Protein AF-A0A951Z0V9-F1 (afdb_monomer)

pLDDT: mean 72.93, std 21.61, range [25.11, 98.19]

Nearest PDB structures (foldseek):
  5x7v-assembly1_A  TM=2.603E-01  e=1.440E+00  Plasmodium falciparum
  5x7v-assembly2_D  TM=2.268E-01  e=2.899E+00  Plasmodium falciparum
  2z2r-assembly1_B  TM=2.137E-01  e=3.912E+00  Saccharomyces cerevisiae
  5g2e-assembly1_I  TM=1.911E-01  e=4.323E+00  Saccharomyces cerevisiae
  2z2r-assembly1_A  TM=1.845E-01  e=5.022E+00  Saccharomyces cerevisiae

Mean predicted aligned error: 16.23 Å

Foldseek 3Di:
DDDPPPPDPDDPPQFLQNVLVVLVVCLVVDDVVVSVVVLVVSLVVLVVVPPDPDPSSVNSPCSSVDPPDDPVRVVVVVVVVVVVVVVVCVVDPDLVSLADLDADPVRLVQLLVLLCPDPDPLSLLLSLLLLLCLLQLDDLVFLLVWDWDADPVRWIKIKTQQPPVPPLFFLDRIWMKTLRQPDPVSVVSNVVNSVVQNVCSVVVNNVVSQVVSQVSQVVSQCVVCVPRSHGHGSNSSSSNNLVLCLVAAALLFSRRSNRGLASPDDDGDHDDDDDDDDHNSMGIDPVSSVSSCVSVVVPDDDDDPPPVVVVVVVVVVPPDPDDD

Radius of gyration: 25.72 Å; Cα contacts (8 Å, |Δi|>4): 350; chains: 1; bounding box: 85×56×60 Å

Structure (mmCIF, N/CA/C/O backbone):
data_AF-A0A951Z0V9-F1
#
_entry.id   AF-A0A951Z0V9-F1
#
loop_
_atom_site.group_PDB
_atom_site.id
_atom_site.type_symbol
_atom_site.label_atom_id
_atom_site.label_alt_id
_atom_site.label_comp_id
_atom_site.label_asym_id
_atom_site.label_entity_id
_atom_site.label_seq_id
_atom_site.pdbx_PDB_ins_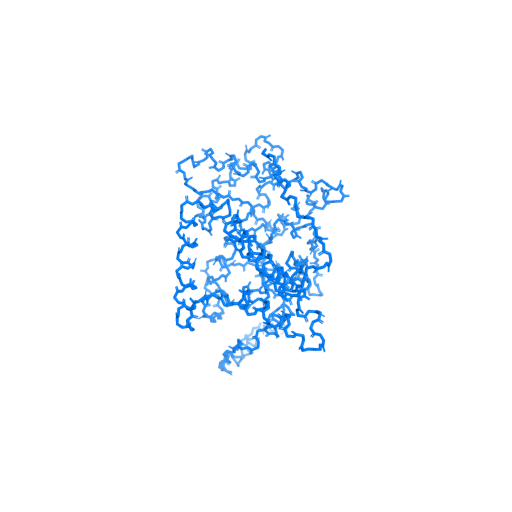code
_atom_site.Cartn_x
_atom_site.Cartn_y
_atom_site.Cartn_z
_atom_site.occupancy
_atom_site.B_iso_or_equiv
_atom_site.auth_seq_id
_atom_site.auth_comp_id
_atom_site.auth_asym_id
_atom_site.auth_atom_id
_atom_site.pdbx_PDB_model_num
ATOM 1 N N . MET A 1 1 ? 24.169 18.723 6.702 1.00 34.50 1 MET A N 1
ATOM 2 C CA . MET A 1 1 ? 25.278 18.118 5.932 1.00 34.50 1 MET A CA 1
ATOM 3 C C . MET A 1 1 ? 25.303 18.784 4.573 1.00 34.50 1 MET A C 1
ATOM 5 O O . MET A 1 1 ? 24.346 18.636 3.823 1.00 34.50 1 MET A O 1
ATOM 9 N N . ALA A 1 2 ? 26.320 19.613 4.349 1.00 28.50 2 ALA A N 1
ATOM 10 C CA . ALA A 1 2 ? 26.466 20.451 3.169 1.00 28.50 2 ALA A CA 1
ATOM 11 C C . ALA A 1 2 ? 26.564 19.601 1.893 1.00 28.50 2 ALA A C 1
ATOM 13 O O . ALA A 1 2 ? 27.219 18.559 1.888 1.00 28.50 2 ALA A O 1
ATOM 14 N N . LYS A 1 3 ? 25.886 20.040 0.827 1.00 31.47 3 LYS A N 1
ATOM 15 C CA . LYS A 1 3 ? 26.126 19.546 -0.528 1.00 31.47 3 LYS A CA 1
ATOM 16 C C . LYS A 1 3 ? 27.508 20.050 -0.927 1.00 31.47 3 LYS A C 1
ATOM 18 O O . LYS A 1 3 ? 27.674 21.248 -1.117 1.00 31.47 3 LYS A O 1
ATOM 23 N N . THR A 1 4 ? 28.490 19.162 -0.994 1.00 35.44 4 THR A N 1
ATOM 24 C CA . THR A 1 4 ? 29.760 19.483 -1.639 1.00 35.44 4 THR A CA 1
ATOM 25 C C . THR A 1 4 ? 29.459 19.644 -3.120 1.00 35.44 4 THR A C 1
ATOM 27 O O . THR A 1 4 ? 29.130 18.668 -3.797 1.00 35.44 4 THR A O 1
ATOM 30 N N . ASP A 1 5 ? 29.464 20.888 -3.580 1.00 37.44 5 ASP A N 1
ATOM 31 C CA . ASP A 1 5 ? 29.373 21.221 -4.990 1.00 37.44 5 ASP A CA 1
ATOM 32 C C . ASP A 1 5 ? 30.696 20.791 -5.627 1.00 37.44 5 ASP A C 1
ATOM 34 O O . ASP A 1 5 ? 31.745 21.401 -5.419 1.00 37.44 5 ASP A O 1
ATOM 38 N N . VAL A 1 6 ? 30.684 19.630 -6.279 1.00 41.69 6 VAL A N 1
ATOM 39 C CA . VAL A 1 6 ? 31.850 19.124 -7.001 1.00 41.69 6 VAL A CA 1
ATOM 40 C C . VAL A 1 6 ? 31.844 19.878 -8.319 1.00 41.69 6 VAL A C 1
ATOM 42 O O . VAL A 1 6 ? 31.160 19.454 -9.246 1.00 41.69 6 VAL A O 1
ATOM 45 N N . GLY A 1 7 ? 32.510 21.035 -8.346 1.00 36.12 7 GLY A N 1
ATOM 46 C CA . GLY A 1 7 ? 32.598 21.951 -9.484 1.00 36.12 7 GLY A CA 1
ATOM 47 C C . GLY A 1 7 ? 33.048 21.257 -10.770 1.00 36.12 7 GLY A C 1
ATOM 48 O O . GLY A 1 7 ? 34.222 21.261 -11.123 1.00 36.12 7 GLY A O 1
ATOM 49 N N . LEU A 1 8 ? 32.095 20.642 -11.461 1.00 41.34 8 LEU A N 1
ATOM 50 C CA . LEU A 1 8 ? 32.233 20.071 -12.788 1.00 41.34 8 LEU A CA 1
ATOM 51 C C . LEU A 1 8 ? 31.786 21.155 -13.762 1.00 41.34 8 LEU A C 1
ATOM 53 O O . LEU A 1 8 ? 30.604 21.271 -14.085 1.00 41.34 8 LEU A O 1
ATOM 57 N N . THR A 1 9 ? 32.730 21.988 -14.191 1.00 39.56 9 THR A N 1
ATOM 58 C CA . THR A 1 9 ? 32.537 22.844 -15.359 1.00 39.56 9 THR A CA 1
ATOM 59 C C . THR A 1 9 ? 32.500 21.941 -16.591 1.00 39.56 9 THR A C 1
ATOM 61 O O . THR A 1 9 ? 33.491 21.316 -16.969 1.00 39.56 9 THR A O 1
ATOM 64 N N . TRP A 1 10 ? 31.311 21.800 -17.172 1.00 47.78 10 TRP A N 1
ATOM 65 C CA . TRP A 1 10 ? 31.087 21.020 -18.385 1.00 47.78 10 TRP A CA 1
ATOM 66 C C . TRP A 1 10 ? 31.518 21.851 -19.587 1.00 47.78 10 TRP A C 1
ATOM 68 O O . TRP A 1 10 ? 30.762 22.688 -20.070 1.00 47.78 10 TRP A O 1
ATOM 78 N N . ASP A 1 11 ? 32.749 21.641 -20.037 1.00 43.16 11 ASP A N 1
ATOM 79 C CA . ASP A 1 11 ? 33.224 22.212 -21.290 1.00 43.16 11 ASP A CA 1
ATOM 80 C C . ASP A 1 11 ? 32.805 21.296 -22.450 1.00 43.16 11 ASP A C 1
ATOM 82 O O . ASP A 1 11 ? 33.118 20.100 -22.458 1.00 43.16 11 ASP A O 1
ATOM 86 N N . ALA A 1 12 ? 32.080 21.848 -23.424 1.00 43.66 12 ALA A N 1
ATOM 87 C CA . ALA A 1 12 ? 31.592 21.137 -24.608 1.00 43.66 12 ALA A CA 1
ATOM 88 C C . ALA A 1 12 ? 32.732 20.598 -25.501 1.00 43.66 12 ALA A C 1
ATOM 90 O O . ALA A 1 12 ? 32.482 19.820 -26.417 1.00 43.66 12 ALA A O 1
ATOM 91 N N . ALA A 1 13 ? 33.984 20.968 -25.207 1.00 47.91 13 ALA A N 1
ATOM 92 C CA . ALA A 1 13 ? 35.191 20.462 -25.853 1.00 47.91 13 ALA A CA 1
ATOM 93 C C . ALA A 1 13 ? 35.618 19.041 -25.414 1.00 47.91 13 ALA A C 1
ATOM 95 O O . ALA A 1 13 ? 36.549 18.476 -25.990 1.00 47.91 13 ALA A O 1
ATOM 96 N N . GLN A 1 14 ? 34.982 18.439 -24.401 1.00 59.81 14 GLN A N 1
ATOM 97 C CA . GLN A 1 14 ? 35.373 17.110 -23.915 1.00 59.81 14 GLN A CA 1
ATOM 98 C C . GLN A 1 14 ? 34.709 15.995 -24.733 1.00 59.81 14 GLN A C 1
ATOM 100 O O . GLN A 1 14 ? 33.525 15.703 -24.577 1.00 59.81 14 GLN A O 1
ATOM 105 N N . GLY A 1 15 ? 35.488 15.333 -25.592 1.00 71.81 15 GLY A N 1
ATOM 106 C CA . GLY A 1 15 ? 35.010 14.202 -26.391 1.00 71.81 15 GLY A CA 1
ATOM 107 C C . GLY A 1 15 ? 34.495 13.020 -25.540 1.00 71.81 15 GLY A C 1
ATOM 108 O O . GLY A 1 15 ? 34.853 12.895 -24.362 1.00 71.81 15 GLY A O 1
ATOM 109 N N . PRO A 1 16 ? 33.700 12.096 -26.119 1.00 78.00 16 PRO A N 1
ATOM 110 C CA . PRO A 1 16 ? 33.034 10.999 -25.396 1.00 78.00 16 PRO A CA 1
ATOM 111 C C . PRO A 1 16 ? 33.961 10.171 -24.489 1.00 78.00 16 PRO A C 1
ATOM 113 O O . PRO A 1 16 ? 33.597 9.773 -23.379 1.00 78.00 16 PRO A O 1
ATOM 116 N N . GLU A 1 17 ? 35.199 9.936 -24.924 1.00 79.12 17 GLU A N 1
ATOM 117 C CA . GLU A 1 17 ? 36.196 9.176 -24.163 1.00 79.12 17 GLU A CA 1
ATOM 118 C C . GLU A 1 17 ? 36.613 9.870 -22.861 1.00 79.12 17 GLU A C 1
ATOM 120 O O . GLU A 1 17 ? 36.868 9.207 -21.852 1.00 79.12 17 GLU A O 1
ATOM 125 N N . GLN A 1 18 ? 36.675 11.201 -22.862 1.00 80.31 18 GLN A N 1
ATOM 126 C CA . GLN A 1 18 ? 37.057 11.989 -21.695 1.00 80.31 18 GLN A CA 1
ATOM 127 C C . GLN A 1 18 ? 35.956 11.956 -20.635 1.00 80.31 18 GLN A C 1
ATOM 129 O O . GLN A 1 18 ? 36.257 11.752 -19.458 1.00 80.31 18 GLN A O 1
ATOM 134 N N . VAL A 1 19 ? 34.688 12.014 -21.056 1.00 81.62 19 VAL A N 1
ATOM 135 C CA . VAL A 1 19 ? 33.521 11.814 -20.181 1.00 81.62 19 VAL A CA 1
ATOM 136 C C . VAL A 1 19 ? 33.574 10.435 -19.511 1.00 81.62 19 VAL A C 1
ATOM 138 O O . VAL A 1 19 ? 33.396 10.323 -18.296 1.00 81.62 19 VAL A O 1
ATOM 141 N N . ALA A 1 20 ? 33.893 9.378 -20.268 1.00 81.94 20 ALA A N 1
ATOM 142 C CA . ALA A 1 20 ? 34.033 8.029 -19.718 1.00 81.94 20 ALA A CA 1
ATOM 143 C C . ALA A 1 20 ? 35.186 7.911 -18.701 1.00 81.94 20 ALA A C 1
ATOM 145 O O . ALA A 1 20 ? 35.025 7.284 -17.648 1.00 81.94 20 ALA A O 1
ATOM 146 N N . ARG A 1 21 ? 36.340 8.535 -18.974 1.00 79.81 21 ARG A N 1
ATOM 147 C CA . ARG A 1 21 ? 37.488 8.565 -18.046 1.00 79.81 21 ARG A CA 1
ATOM 148 C C . ARG A 1 21 ? 37.178 9.357 -16.776 1.00 79.81 21 ARG A C 1
ATOM 150 O O . ARG A 1 21 ? 37.515 8.905 -15.682 1.00 79.81 21 ARG A O 1
ATOM 157 N N . LEU A 1 22 ? 36.497 10.493 -16.904 1.00 81.50 22 LEU A N 1
ATOM 158 C CA . LEU A 1 22 ? 36.093 11.325 -15.774 1.00 81.50 22 LEU A CA 1
ATOM 159 C C . LEU A 1 22 ? 35.096 10.593 -14.870 1.00 81.50 22 LEU A C 1
ATOM 161 O O . LEU A 1 22 ? 35.273 10.568 -13.653 1.00 81.50 22 LEU A O 1
ATOM 165 N N . PHE A 1 23 ? 34.110 9.911 -15.462 1.00 84.44 23 PHE A N 1
ATOM 166 C CA . PHE 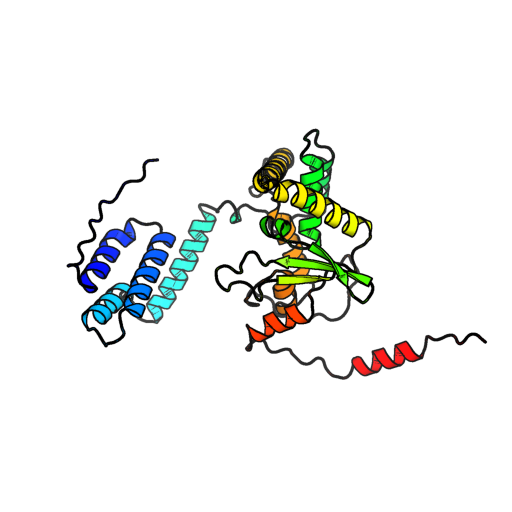A 1 23 ? 33.205 9.036 -14.720 1.00 84.44 23 PHE A CA 1
ATOM 167 C C . PHE A 1 23 ? 33.981 7.985 -13.911 1.00 84.44 23 PHE A C 1
ATOM 169 O O . PHE A 1 23 ? 33.720 7.808 -12.724 1.00 84.44 23 PHE A O 1
ATOM 176 N N . ARG A 1 24 ? 34.968 7.314 -14.522 1.00 79.38 24 ARG A N 1
ATOM 177 C CA . ARG A 1 24 ? 35.777 6.285 -13.843 1.00 79.38 24 ARG A CA 1
ATOM 178 C C . ARG A 1 24 ? 36.613 6.842 -12.695 1.00 79.38 24 ARG A C 1
ATOM 180 O O . ARG A 1 24 ? 36.765 6.148 -11.694 1.00 79.38 24 ARG A O 1
ATOM 187 N N . LYS A 1 25 ? 37.108 8.078 -12.814 1.00 77.81 25 LYS A N 1
ATOM 188 C CA . LYS A 1 25 ? 37.864 8.761 -11.754 1.00 77.81 25 LYS A CA 1
ATOM 189 C C . LYS A 1 25 ? 37.025 8.972 -10.490 1.00 77.81 25 LYS A C 1
ATOM 191 O O . LYS A 1 25 ? 37.543 8.794 -9.397 1.00 77.81 25 LYS A O 1
ATOM 196 N N . HIS A 1 26 ? 35.743 9.301 -10.648 1.00 76.31 26 HIS A N 1
ATOM 197 C CA . HIS A 1 26 ? 34.842 9.627 -9.535 1.00 76.31 26 HIS A CA 1
ATOM 198 C C . HIS A 1 26 ? 33.903 8.490 -9.125 1.00 76.31 26 HIS A C 1
ATOM 200 O O . HIS A 1 26 ? 33.165 8.607 -8.148 1.00 76.31 26 HIS A O 1
ATOM 206 N N . GLU A 1 27 ? 33.916 7.366 -9.844 1.00 76.44 27 GLU A N 1
ATOM 207 C CA . GLU A 1 27 ? 32.991 6.260 -9.598 1.00 76.44 27 GLU A CA 1
ATOM 208 C C . GLU A 1 27 ? 33.083 5.727 -8.159 1.00 76.44 27 GLU A C 1
ATOM 210 O O . GLU A 1 27 ? 32.062 5.390 -7.555 1.00 76.44 27 GLU A O 1
ATOM 215 N N . ALA A 1 28 ? 34.301 5.669 -7.614 1.00 70.44 28 ALA A N 1
ATOM 216 C CA . ALA A 1 28 ? 34.574 5.183 -6.265 1.00 70.44 28 ALA A CA 1
ATOM 217 C C . ALA A 1 28 ? 34.088 6.143 -5.163 1.00 70.44 28 ALA A C 1
ATOM 219 O O . ALA A 1 28 ? 33.806 5.694 -4.051 1.00 70.44 28 ALA A O 1
ATOM 220 N N . ASP A 1 29 ? 33.930 7.431 -5.479 1.00 69.56 29 ASP A N 1
ATOM 221 C CA . ASP A 1 29 ? 33.493 8.466 -4.535 1.00 69.56 29 ASP A CA 1
ATOM 222 C C . ASP A 1 29 ? 31.972 8.424 -4.302 1.00 69.56 29 ASP A C 1
ATOM 224 O O . ASP A 1 29 ? 31.443 8.989 -3.340 1.00 69.56 29 ASP A O 1
ATOM 228 N N . TRP A 1 30 ? 31.232 7.742 -5.179 1.00 70.00 30 TRP A N 1
ATOM 229 C CA . TRP A 1 30 ? 29.779 7.671 -5.126 1.00 70.00 30 TRP A CA 1
ATOM 230 C C . TRP A 1 30 ? 29.263 6.377 -4.500 1.00 70.00 30 TRP A C 1
ATOM 232 O O . TRP A 1 30 ? 29.809 5.285 -4.637 1.00 70.00 30 TRP A O 1
ATOM 242 N N . GLN A 1 31 ? 28.083 6.469 -3.881 1.00 56.56 31 GLN A N 1
ATOM 243 C CA . GLN A 1 31 ? 27.320 5.279 -3.512 1.00 56.56 31 GLN A CA 1
ATOM 244 C C . GLN A 1 31 ? 27.052 4.428 -4.761 1.00 56.56 31 GLN A C 1
ATOM 246 O O . GLN A 1 31 ? 26.606 4.938 -5.788 1.00 56.56 31 GLN A O 1
ATOM 251 N N . ALA A 1 32 ? 27.206 3.106 -4.656 1.00 55.31 32 ALA A N 1
ATOM 252 C CA . ALA A 1 32 ? 27.106 2.192 -5.801 1.00 55.31 32 ALA A CA 1
ATOM 253 C C . ALA A 1 32 ? 25.774 2.270 -6.581 1.00 55.31 32 ALA A C 1
ATOM 255 O O . ALA A 1 32 ? 25.690 1.816 -7.719 1.00 55.31 32 ALA A O 1
ATOM 256 N N . ALA A 1 33 ? 24.693 2.776 -5.975 1.00 49.53 33 ALA A N 1
ATOM 257 C CA . ALA A 1 33 ? 23.437 3.031 -6.685 1.00 49.53 33 ALA A CA 1
ATOM 258 C C . ALA A 1 33 ? 23.509 4.283 -7.574 1.00 49.53 33 ALA A C 1
ATOM 260 O O . ALA A 1 33 ? 23.007 4.242 -8.694 1.00 49.53 33 ALA A O 1
ATOM 261 N N . THR A 1 34 ? 24.160 5.339 -7.092 1.00 63.31 34 THR A N 1
ATOM 262 C CA . THR A 1 34 ? 24.394 6.596 -7.809 1.00 63.31 34 THR A CA 1
ATOM 263 C C . THR A 1 34 ? 25.348 6.375 -8.978 1.00 63.31 34 THR A C 1
ATOM 265 O O . THR A 1 34 ? 24.985 6.682 -10.106 1.00 63.31 34 THR A O 1
ATOM 268 N N . ALA A 1 35 ? 26.486 5.707 -8.757 1.00 69.00 35 ALA A N 1
ATOM 269 C CA . ALA A 1 35 ? 27.430 5.366 -9.826 1.00 69.00 35 ALA A CA 1
ATOM 270 C C . ALA A 1 35 ? 26.772 4.566 -10.966 1.00 69.00 35 ALA A C 1
ATOM 272 O O . ALA A 1 35 ? 26.979 4.850 -12.142 1.00 69.00 35 ALA A O 1
ATOM 273 N N . ARG A 1 36 ? 25.907 3.595 -10.635 1.00 67.38 36 ARG A N 1
ATOM 274 C CA . ARG A 1 36 ? 25.149 2.830 -11.641 1.00 67.38 36 ARG A CA 1
ATOM 275 C C . ARG A 1 36 ? 24.180 3.690 -12.444 1.00 67.38 36 ARG A C 1
ATOM 277 O O . ARG A 1 36 ? 24.058 3.473 -13.643 1.00 67.38 36 ARG A O 1
ATOM 284 N N . LEU A 1 37 ? 23.477 4.605 -11.780 1.00 72.25 37 LEU A N 1
ATOM 285 C CA . LEU A 1 37 ? 22.535 5.504 -12.440 1.00 72.25 37 LEU A CA 1
ATOM 286 C C . LEU A 1 37 ? 23.269 6.418 -13.425 1.00 72.25 37 LEU A C 1
ATOM 288 O O . LEU A 1 37 ? 22.858 6.517 -14.573 1.00 72.25 37 LEU A O 1
ATOM 292 N N . TYR A 1 38 ? 24.385 7.007 -12.993 1.00 79.25 38 TYR A N 1
ATOM 293 C CA . TYR A 1 38 ? 25.201 7.892 -13.822 1.00 79.25 38 TYR A CA 1
ATOM 294 C C . TYR A 1 38 ? 25.832 7.137 -14.996 1.00 79.25 38 TYR A C 1
ATOM 296 O O . TYR A 1 38 ? 25.747 7.605 -16.124 1.00 79.25 38 TYR A O 1
ATOM 304 N N . ARG A 1 39 ? 26.363 5.923 -14.776 1.00 81.62 39 ARG A N 1
ATOM 305 C CA . ARG A 1 39 ? 26.866 5.073 -15.870 1.00 81.62 39 ARG A CA 1
ATOM 306 C C . ARG A 1 39 ? 25.787 4.804 -16.919 1.00 81.62 39 ARG A C 1
ATOM 308 O O . ARG A 1 39 ? 26.046 4.944 -18.106 1.00 81.62 39 ARG A O 1
ATOM 315 N N . ALA A 1 40 ? 24.596 4.395 -16.478 1.00 77.62 40 ALA A N 1
ATOM 316 C CA . ALA A 1 40 ? 23.489 4.092 -17.379 1.00 77.62 40 ALA A CA 1
ATOM 317 C C . ALA A 1 40 ? 23.024 5.334 -18.153 1.00 77.62 40 ALA A C 1
ATOM 319 O O . ALA A 1 40 ? 22.739 5.228 -19.338 1.00 77.62 40 ALA A O 1
ATOM 320 N N . ALA A 1 41 ? 22.996 6.500 -17.502 1.00 81.62 41 ALA A N 1
ATOM 321 C CA . ALA A 1 41 ? 22.652 7.762 -18.146 1.00 81.62 41 ALA A CA 1
ATOM 322 C C . ALA A 1 41 ? 23.672 8.156 -19.227 1.00 81.62 41 ALA A C 1
ATOM 324 O O . ALA A 1 41 ? 23.268 8.515 -20.326 1.00 81.62 41 ALA A O 1
ATOM 325 N N . ILE A 1 42 ? 24.976 8.032 -18.952 1.00 83.19 42 ILE A N 1
ATOM 326 C CA . ILE A 1 42 ? 26.031 8.344 -19.933 1.00 83.19 42 ILE A CA 1
ATOM 327 C C . ILE A 1 42 ? 25.946 7.404 -21.142 1.00 83.19 42 ILE A C 1
ATOM 329 O O . ILE A 1 42 ? 25.995 7.868 -22.275 1.00 83.19 42 ILE A O 1
ATOM 333 N N . ILE A 1 43 ? 25.767 6.098 -20.909 1.00 80.88 43 ILE A N 1
ATOM 334 C CA . ILE A 1 43 ? 25.600 5.116 -21.994 1.00 80.88 43 ILE A CA 1
ATOM 335 C C . ILE A 1 43 ? 24.358 5.438 -22.827 1.00 80.88 43 ILE A C 1
ATOM 337 O O . ILE A 1 43 ? 24.445 5.449 -24.044 1.00 80.88 43 ILE A O 1
ATOM 341 N N . TYR A 1 44 ? 23.231 5.754 -22.187 1.00 80.94 44 TYR A N 1
ATOM 342 C CA . TYR A 1 44 ? 22.013 6.125 -22.904 1.00 80.94 44 TYR A CA 1
ATOM 343 C C . TYR A 1 44 ? 22.221 7.362 -23.785 1.00 80.94 44 TYR A C 1
ATOM 345 O O . TYR A 1 44 ? 21.823 7.360 -24.941 1.00 80.94 44 TYR A O 1
ATOM 353 N N . VAL A 1 45 ? 22.867 8.407 -23.261 1.00 81.81 45 VAL A N 1
ATOM 354 C CA . VAL A 1 45 ? 23.168 9.622 -24.035 1.00 81.81 45 VAL A CA 1
ATOM 355 C C . VAL A 1 45 ? 24.058 9.299 -25.235 1.00 81.81 45 VAL A C 1
ATOM 357 O O . VAL A 1 45 ? 23.782 9.764 -26.335 1.00 81.81 45 VAL A O 1
ATOM 360 N N . PHE A 1 46 ? 25.078 8.463 -25.053 1.00 82.00 46 PHE A N 1
ATOM 361 C CA . PHE A 1 46 ? 25.912 7.981 -26.153 1.00 82.00 46 PHE A CA 1
ATOM 362 C C . PHE A 1 46 ? 25.110 7.193 -27.194 1.00 82.00 46 PHE A C 1
ATOM 364 O O . PHE A 1 46 ? 25.231 7.495 -28.376 1.00 82.00 46 PHE A O 1
ATOM 371 N N . ASP A 1 47 ? 24.233 6.282 -26.767 1.00 76.12 47 ASP A N 1
ATOM 372 C CA . ASP A 1 47 ? 23.366 5.502 -27.659 1.00 76.12 47 ASP A CA 1
ATOM 373 C C . ASP A 1 47 ? 22.363 6.399 -28.429 1.00 76.12 47 ASP A C 1
ATOM 375 O O . ASP A 1 47 ? 21.923 6.038 -29.515 1.00 76.12 47 ASP A O 1
ATOM 379 N N . GLN A 1 48 ? 21.982 7.570 -27.896 1.00 74.50 48 GLN A N 1
ATOM 380 C CA . GLN A 1 48 ? 21.126 8.540 -28.604 1.00 74.50 48 GLN A CA 1
ATOM 381 C C . GLN A 1 48 ? 21.895 9.392 -29.623 1.00 74.50 48 GLN A C 1
ATOM 383 O O . GLN A 1 48 ? 21.324 9.807 -30.629 1.00 74.50 48 GLN A O 1
ATOM 388 N N . ILE A 1 49 ? 23.172 9.679 -29.361 1.00 71.56 49 ILE A N 1
ATOM 389 C CA . ILE A 1 49 ? 24.030 10.469 -30.257 1.00 71.56 49 ILE A CA 1
ATOM 390 C C . ILE A 1 49 ? 24.604 9.584 -31.378 1.00 71.56 49 ILE A C 1
ATOM 392 O O . ILE A 1 49 ? 24.858 10.065 -32.482 1.00 71.56 49 ILE A O 1
ATOM 396 N N . GLU A 1 50 ? 24.766 8.280 -31.133 1.00 64.19 50 GLU A N 1
ATOM 397 C CA . GLU A 1 50 ? 25.288 7.297 -32.086 1.00 64.19 50 GLU A CA 1
ATOM 398 C C . GLU A 1 50 ? 24.274 6.978 -33.205 1.00 64.19 50 GLU A C 1
ATOM 400 O O . GLU A 1 50 ? 23.708 5.895 -33.287 1.00 64.19 50 GLU A O 1
ATOM 405 N N . SER A 1 51 ? 24.064 7.933 -34.115 1.00 53.47 51 SER A N 1
ATOM 406 C CA . SER A 1 51 ? 23.401 7.690 -35.406 1.00 53.47 51 SER A CA 1
ATOM 407 C C . SER A 1 51 ? 24.391 7.281 -36.517 1.00 53.47 51 SER A C 1
ATOM 409 O O . SER A 1 51 ? 23.952 6.847 -37.575 1.00 53.47 51 SER A O 1
ATOM 411 N N . HIS A 1 52 ? 25.716 7.410 -36.307 1.00 53.06 52 HIS A N 1
ATOM 412 C CA . HIS A 1 52 ? 26.728 7.338 -37.384 1.00 53.06 52 HIS A CA 1
ATOM 413 C C . HIS A 1 52 ? 28.100 6.733 -36.991 1.00 53.06 52 HIS A C 1
ATOM 415 O O . HIS A 1 52 ? 29.137 7.234 -37.413 1.00 53.06 52 HIS A O 1
ATOM 421 N N . GLY A 1 53 ? 28.151 5.650 -36.204 1.00 58.38 53 GLY A N 1
ATOM 422 C CA . GLY A 1 53 ? 29.390 4.858 -36.053 1.00 58.38 53 GLY A CA 1
ATOM 423 C C . GLY A 1 53 ? 30.615 5.620 -35.513 1.00 58.38 53 GLY A C 1
ATOM 424 O O . GLY A 1 53 ? 31.744 5.331 -35.910 1.00 58.38 53 GLY A O 1
ATOM 425 N N . ASP A 1 54 ? 30.402 6.596 -34.624 1.00 72.06 54 ASP A N 1
ATOM 426 C CA . ASP A 1 54 ? 31.466 7.420 -34.047 1.00 72.06 54 ASP A CA 1
ATOM 427 C C . ASP A 1 54 ? 32.424 6.568 -33.191 1.00 72.06 54 ASP A C 1
ATOM 429 O O . ASP A 1 54 ? 32.083 6.040 -32.126 1.00 72.06 54 ASP A O 1
ATOM 433 N N . VAL A 1 55 ? 33.667 6.457 -33.660 1.00 72.25 55 VAL A N 1
ATOM 434 C CA . VAL A 1 55 ? 34.734 5.663 -33.036 1.00 72.25 55 VAL A CA 1
ATOM 435 C C . VAL A 1 55 ? 35.039 6.124 -31.601 1.00 72.25 55 VAL A C 1
ATOM 437 O O . VAL A 1 55 ? 35.392 5.296 -30.755 1.00 72.25 55 VAL A O 1
ATOM 440 N N . GLY A 1 56 ? 34.893 7.417 -31.300 1.00 73.00 56 GLY A N 1
ATOM 441 C CA . GLY A 1 56 ? 35.093 7.979 -29.965 1.00 73.00 56 GLY A CA 1
ATOM 442 C C . GLY A 1 56 ? 34.007 7.536 -28.985 1.00 73.00 56 GLY A C 1
ATOM 443 O O . GLY A 1 56 ? 34.314 7.154 -27.852 1.00 73.00 56 GLY A O 1
ATOM 444 N N . ILE A 1 57 ? 32.748 7.486 -29.431 1.00 75.94 57 ILE A N 1
ATOM 445 C CA . ILE A 1 57 ? 31.632 6.950 -28.637 1.00 75.94 57 ILE A CA 1
ATOM 446 C C . ILE A 1 57 ? 31.833 5.455 -28.367 1.00 75.94 57 ILE A C 1
ATOM 448 O O . ILE A 1 57 ? 31.716 5.011 -27.221 1.00 75.94 57 ILE A O 1
ATOM 452 N N . GLN A 1 58 ? 32.231 4.677 -29.376 1.00 74.75 58 GLN A N 1
ATOM 453 C CA . GLN A 1 58 ? 32.479 3.242 -29.209 1.00 74.75 58 GLN A CA 1
ATOM 454 C C . GLN A 1 58 ? 33.616 2.946 -28.224 1.00 74.75 58 GLN A C 1
ATOM 456 O O . GLN A 1 58 ? 33.509 2.038 -27.390 1.00 74.75 58 GLN A O 1
ATOM 461 N N . LYS A 1 59 ? 34.701 3.727 -28.269 1.00 75.88 59 LYS A N 1
ATOM 462 C CA . LYS A 1 59 ? 35.810 3.627 -27.310 1.00 75.88 59 LYS A CA 1
ATOM 463 C C . LYS A 1 59 ? 35.382 4.038 -25.902 1.00 75.88 59 LYS A C 1
ATOM 465 O O . LYS A 1 59 ? 35.695 3.326 -24.947 1.00 75.88 59 LYS A O 1
ATOM 470 N N . ALA A 1 60 ? 34.617 5.117 -25.758 1.00 77.00 60 ALA A N 1
ATOM 471 C CA . ALA A 1 60 ? 34.068 5.553 -24.476 1.00 77.00 60 ALA A CA 1
ATOM 472 C C . ALA A 1 60 ? 33.135 4.499 -23.860 1.00 77.00 60 ALA A C 1
ATOM 474 O O . ALA A 1 60 ? 33.248 4.160 -22.680 1.00 77.00 60 ALA A O 1
ATOM 475 N N . ARG A 1 61 ? 32.262 3.913 -24.682 1.00 76.75 61 ARG A N 1
ATOM 476 C CA . ARG A 1 61 ? 31.362 2.821 -24.308 1.00 76.75 61 ARG A CA 1
ATOM 477 C C . ARG A 1 61 ? 32.146 1.594 -23.875 1.00 76.75 61 ARG A C 1
ATOM 479 O O . ARG A 1 61 ? 31.832 1.018 -22.836 1.00 76.75 61 ARG A O 1
ATOM 486 N N . ARG A 1 62 ? 33.215 1.242 -24.599 1.00 75.19 62 ARG A N 1
ATOM 487 C CA . ARG A 1 62 ? 34.144 0.195 -24.171 1.00 75.19 62 ARG A CA 1
ATOM 488 C C . ARG A 1 62 ? 34.687 0.517 -22.788 1.00 75.19 62 ARG A C 1
ATOM 490 O O . ARG A 1 62 ? 34.458 -0.289 -21.913 1.00 75.19 62 ARG A O 1
ATOM 497 N N . VAL A 1 63 ? 35.248 1.699 -22.532 1.00 75.62 63 VAL A N 1
ATOM 498 C CA . VAL A 1 63 ? 35.767 2.093 -21.201 1.00 75.62 63 VAL A CA 1
ATOM 499 C C . VAL A 1 63 ? 34.710 2.001 -20.086 1.00 75.62 63 VAL A C 1
ATOM 501 O O . VAL A 1 63 ? 35.026 1.573 -18.975 1.00 75.62 63 VAL A O 1
ATOM 504 N N . LEU A 1 64 ? 33.454 2.363 -20.364 1.00 74.75 64 LEU A N 1
ATOM 505 C CA . LEU A 1 64 ? 32.346 2.272 -19.402 1.00 74.75 64 LEU A CA 1
ATOM 506 C C . LEU A 1 64 ? 31.866 0.829 -19.155 1.00 74.75 64 LEU A C 1
ATOM 508 O O . LEU A 1 64 ? 31.328 0.555 -18.076 1.00 74.75 64 LEU A O 1
ATOM 512 N N . LEU A 1 65 ? 32.048 -0.068 -20.135 1.00 72.25 65 LEU A N 1
ATOM 513 C CA . LEU A 1 65 ? 31.598 -1.467 -20.124 1.00 72.25 65 LEU A CA 1
ATOM 514 C C . LEU A 1 65 ? 32.706 -2.480 -19.782 1.00 72.25 65 LEU A C 1
ATOM 516 O O . LEU A 1 65 ? 32.406 -3.507 -19.174 1.00 72.25 65 LEU A O 1
ATOM 520 N N . THR A 1 66 ? 33.972 -2.209 -20.117 1.00 62.66 66 THR A N 1
ATOM 521 C CA . THR A 1 66 ? 35.136 -3.000 -19.705 1.00 62.66 66 THR A CA 1
ATOM 522 C C . THR A 1 66 ? 35.363 -2.778 -18.223 1.00 62.66 66 THR A C 1
ATOM 524 O O . THR A 1 66 ? 36.104 -1.902 -17.783 1.00 62.66 66 THR A O 1
ATOM 527 N N . SER A 1 67 ? 34.724 -3.627 -17.433 1.00 52.56 67 SER A N 1
ATOM 528 C CA . SER A 1 67 ? 35.387 -4.168 -16.256 1.00 52.56 67 SER A CA 1
ATOM 529 C C . SER A 1 67 ? 36.350 -5.234 -16.780 1.00 52.56 67 SER A C 1
ATOM 531 O O . SER A 1 67 ? 35.917 -6.080 -17.555 1.00 52.56 67 SER A O 1
ATOM 533 N N . ASN A 1 68 ? 37.644 -5.177 -16.444 1.00 49.03 68 ASN A N 1
ATOM 534 C CA . ASN A 1 68 ? 38.593 -6.251 -16.766 1.00 49.03 68 ASN A CA 1
ATOM 535 C C . ASN A 1 68 ? 38.064 -7.558 -16.179 1.00 49.03 68 ASN A C 1
ATOM 537 O O . ASN A 1 68 ? 38.185 -7.780 -14.974 1.00 49.03 68 ASN A O 1
ATOM 541 N N . SER A 1 69 ? 37.356 -8.357 -16.971 1.00 43.56 69 SER A N 1
ATOM 542 C CA . SER A 1 69 ? 36.769 -9.610 -16.514 1.00 43.56 69 SER A CA 1
ATOM 543 C C . SER A 1 69 ? 36.137 -10.359 -17.686 1.00 43.56 69 SER A C 1
ATOM 545 O O . SER A 1 69 ? 35.202 -9.862 -18.306 1.00 43.56 69 SER A O 1
ATOM 547 N N . SER A 1 70 ? 36.618 -11.575 -17.955 1.00 44.12 70 SER A N 1
ATOM 548 C CA . SER A 1 70 ? 35.937 -12.559 -18.805 1.00 44.12 70 SER A CA 1
ATOM 549 C C . SER A 1 70 ? 34.485 -12.774 -18.354 1.00 44.12 70 SER A C 1
ATOM 551 O O . SER A 1 70 ? 34.131 -12.480 -17.211 1.00 44.12 70 SER A O 1
ATOM 553 N N . GLU A 1 71 ? 33.634 -13.309 -19.226 1.00 42.50 71 GLU A N 1
ATOM 554 C CA . GLU A 1 71 ? 32.204 -13.552 -18.970 1.00 42.50 71 GLU A CA 1
ATOM 555 C C . GLU A 1 71 ? 31.936 -14.328 -17.660 1.00 42.50 71 GLU A C 1
ATOM 557 O O . GLU A 1 71 ? 31.026 -13.995 -16.893 1.00 42.50 71 GLU A O 1
ATOM 562 N N . GLU A 1 72 ? 32.810 -15.278 -17.315 1.00 41.12 72 GLU A N 1
ATOM 563 C CA . GLU A 1 72 ? 32.803 -15.963 -16.017 1.00 41.12 72 GLU A CA 1
ATOM 564 C C . GLU A 1 72 ? 33.096 -15.034 -14.839 1.00 41.12 72 GLU A C 1
ATOM 566 O O . GLU A 1 72 ? 32.475 -15.135 -13.781 1.00 41.12 72 GLU A O 1
ATOM 571 N N . THR A 1 73 ? 34.038 -14.114 -15.006 1.00 42.97 73 THR A N 1
ATOM 572 C CA . THR A 1 73 ? 34.418 -13.161 -13.967 1.00 42.97 73 THR A CA 1
ATOM 573 C C . THR A 1 73 ? 33.321 -12.113 -13.770 1.00 42.97 73 THR A C 1
ATOM 575 O O . THR A 1 73 ? 33.053 -11.734 -12.635 1.00 42.97 73 THR A O 1
ATOM 578 N N . VAL A 1 74 ? 32.595 -11.717 -14.825 1.00 47.25 74 VAL A N 1
ATOM 579 C CA . VAL A 1 74 ? 31.378 -10.890 -14.710 1.00 47.25 74 VAL A CA 1
ATOM 580 C C . VAL A 1 74 ? 30.279 -11.634 -13.949 1.00 47.25 74 VAL A C 1
ATOM 582 O O . VAL A 1 74 ? 29.604 -11.033 -13.113 1.00 47.25 74 VAL A O 1
ATOM 585 N N . SER A 1 75 ? 30.106 -12.937 -14.185 1.00 46.59 75 SER A N 1
ATOM 586 C CA . SER A 1 75 ? 29.167 -13.771 -13.423 1.00 46.59 75 SER A CA 1
ATOM 587 C C . SER A 1 75 ? 29.563 -13.871 -11.940 1.00 46.59 75 SER A C 1
ATOM 589 O O . SER A 1 75 ? 28.744 -13.594 -11.058 1.00 46.59 75 SER A O 1
ATOM 591 N N . ARG A 1 76 ? 30.846 -14.129 -11.647 1.00 48.78 76 ARG A N 1
ATOM 592 C CA . ARG A 1 76 ? 31.394 -14.162 -10.277 1.00 48.78 76 ARG A CA 1
ATOM 593 C C . AR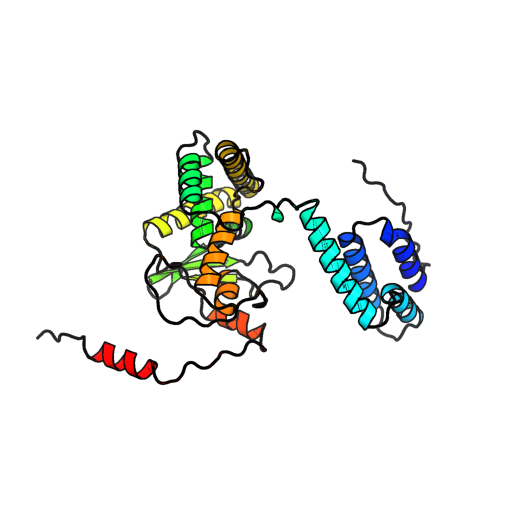G A 1 76 ? 31.311 -12.805 -9.579 1.00 48.78 76 ARG A C 1
ATOM 595 O O . ARG A 1 76 ? 30.914 -12.756 -8.421 1.00 48.78 76 ARG A O 1
ATOM 602 N N . LEU A 1 77 ? 31.594 -11.702 -10.274 1.00 50.09 77 LEU A N 1
ATOM 603 C CA . LEU A 1 77 ? 31.440 -10.336 -9.761 1.00 50.09 77 LEU A CA 1
ATOM 604 C C . LEU A 1 77 ? 29.971 -9.989 -9.524 1.00 50.09 77 LEU A C 1
ATOM 606 O O . LEU A 1 77 ? 29.649 -9.361 -8.522 1.00 50.09 77 LEU A O 1
ATOM 610 N N . ARG A 1 78 ? 29.048 -10.406 -10.400 1.00 51.72 78 ARG A N 1
ATOM 611 C CA . ARG A 1 78 ? 27.604 -10.241 -10.170 1.00 51.72 78 ARG A CA 1
ATOM 612 C C . ARG A 1 78 ? 27.164 -10.980 -8.913 1.00 51.72 78 ARG A C 1
ATOM 614 O O . ARG A 1 78 ? 26.382 -10.417 -8.146 1.00 51.72 78 ARG A O 1
ATOM 621 N N . GLU A 1 79 ? 27.671 -12.187 -8.681 1.00 58.16 79 GLU A N 1
ATOM 622 C CA . GLU A 1 79 ? 27.355 -12.960 -7.482 1.00 58.16 79 GLU A CA 1
ATOM 623 C C . GLU A 1 79 ? 28.037 -12.391 -6.228 1.00 58.16 79 GLU A C 1
ATOM 625 O O . GLU A 1 79 ? 27.366 -12.188 -5.220 1.00 58.16 79 GLU A O 1
ATOM 630 N N . GLN A 1 80 ? 29.302 -11.970 -6.302 1.00 56.66 80 GLN A N 1
ATOM 631 C CA . GLN A 1 80 ? 29.983 -11.245 -5.223 1.00 56.66 80 GLN A CA 1
ATOM 632 C C . GLN A 1 80 ? 29.286 -9.926 -4.891 1.00 56.66 80 GLN A C 1
ATOM 634 O O . GLN A 1 80 ? 29.092 -9.617 -3.723 1.00 56.66 80 GLN A O 1
ATOM 639 N N . VAL A 1 81 ? 28.837 -9.156 -5.883 1.00 61.69 81 VAL A N 1
ATOM 640 C CA . VAL A 1 81 ? 28.066 -7.924 -5.667 1.00 61.69 81 VAL A CA 1
ATOM 641 C C . VAL A 1 81 ? 26.688 -8.240 -5.087 1.00 61.69 81 VAL A C 1
ATOM 643 O O . VAL A 1 81 ? 26.187 -7.483 -4.254 1.00 61.69 81 VAL A O 1
ATOM 646 N N . ARG A 1 82 ? 26.034 -9.337 -5.491 1.00 61.41 82 ARG A N 1
ATOM 647 C CA . ARG A 1 82 ? 24.783 -9.799 -4.862 1.00 61.41 82 ARG A CA 1
ATOM 648 C C . ARG A 1 82 ? 25.010 -10.178 -3.406 1.00 61.41 82 ARG A C 1
ATOM 650 O O . ARG A 1 82 ? 24.193 -9.788 -2.571 1.00 61.41 82 ARG A O 1
ATOM 657 N N . GLU A 1 83 ? 26.105 -10.859 -3.103 1.00 66.25 83 GLU A N 1
ATOM 658 C CA . GLU A 1 83 ? 26.445 -11.269 -1.749 1.00 66.25 83 GLU A CA 1
ATOM 659 C C . GLU A 1 83 ? 26.856 -10.067 -0.899 1.00 66.25 83 GLU A C 1
ATOM 661 O O . GLU A 1 83 ? 26.240 -9.828 0.128 1.00 66.25 83 GLU A O 1
ATOM 666 N N . GLN A 1 84 ? 27.717 -9.177 -1.389 1.00 61.56 84 GLN A N 1
ATOM 667 C CA . GLN A 1 84 ? 28.020 -7.890 -0.754 1.00 61.56 84 GLN A CA 1
ATOM 668 C C . GLN A 1 84 ? 26.762 -7.038 -0.540 1.00 61.56 84 GLN A C 1
ATOM 670 O O . GLN A 1 84 ? 26.638 -6.365 0.479 1.00 61.56 84 GLN A O 1
ATOM 675 N N . ARG A 1 85 ? 25.780 -7.066 -1.454 1.00 57.03 85 ARG A N 1
ATOM 676 C CA . ARG A 1 85 ? 24.476 -6.409 -1.244 1.00 57.03 85 ARG A CA 1
ATOM 677 C C . ARG A 1 85 ? 23.654 -7.098 -0.162 1.00 57.03 85 ARG A C 1
ATOM 679 O O . ARG A 1 85 ? 22.983 -6.400 0.598 1.00 57.03 85 ARG A O 1
ATOM 686 N N . ARG A 1 86 ? 23.640 -8.434 -0.107 1.00 65.38 86 ARG A N 1
ATOM 687 C CA . ARG A 1 86 ? 22.993 -9.190 0.976 1.00 65.38 86 ARG A CA 1
ATOM 688 C C . ARG A 1 86 ? 23.656 -8.845 2.304 1.00 65.38 86 ARG A C 1
ATOM 690 O O . ARG A 1 86 ? 22.939 -8.555 3.255 1.00 65.38 86 ARG A O 1
ATOM 697 N N . ASP A 1 87 ? 24.977 -8.757 2.327 1.00 59.62 87 ASP A N 1
ATOM 698 C CA . ASP A 1 87 ? 25.789 -8.490 3.505 1.00 59.62 87 ASP A CA 1
ATOM 699 C C . ASP A 1 87 ? 25.665 -7.037 3.979 1.00 59.62 87 ASP A C 1
ATOM 701 O O . ASP A 1 87 ? 25.344 -6.780 5.136 1.00 59.62 87 ASP A O 1
ATOM 705 N N . ALA A 1 88 ? 25.731 -6.059 3.076 1.00 56.50 88 ALA A N 1
ATOM 706 C CA . ALA A 1 88 ? 25.422 -4.661 3.376 1.00 56.50 88 ALA A CA 1
ATOM 707 C C . ALA A 1 88 ? 23.972 -4.487 3.865 1.00 56.50 88 ALA A C 1
ATOM 709 O O . ALA A 1 88 ? 23.703 -3.699 4.772 1.00 56.50 88 ALA A O 1
ATOM 710 N N . LYS A 1 89 ? 23.020 -5.255 3.315 1.00 53.62 89 LYS A N 1
ATOM 711 C CA . LYS A 1 89 ? 21.619 -5.272 3.765 1.00 53.62 89 LYS A CA 1
ATOM 712 C C . LYS A 1 89 ? 21.443 -5.943 5.132 1.00 53.62 89 LYS A C 1
ATOM 714 O O . LYS A 1 89 ? 20.506 -5.569 5.838 1.00 53.62 89 LYS A O 1
ATOM 719 N N . ARG A 1 90 ? 22.309 -6.896 5.501 1.00 61.81 90 ARG A N 1
ATOM 720 C CA . ARG A 1 90 ? 22.401 -7.471 6.854 1.00 61.81 90 ARG A CA 1
ATOM 721 C C . ARG A 1 90 ? 22.990 -6.449 7.836 1.00 61.81 90 ARG A C 1
ATOM 723 O O . ARG A 1 90 ? 22.409 -6.256 8.896 1.00 61.81 90 ARG A O 1
ATOM 730 N N . ARG A 1 91 ? 24.067 -5.749 7.453 1.00 53.47 91 ARG A N 1
ATOM 731 C CA . ARG A 1 91 ? 24.810 -4.785 8.294 1.00 53.47 91 ARG A CA 1
ATOM 732 C C . ARG A 1 91 ? 24.079 -3.455 8.519 1.00 53.47 91 ARG A C 1
ATOM 734 O O . ARG A 1 91 ? 24.160 -2.890 9.602 1.00 53.47 91 ARG A O 1
ATOM 741 N N . ARG A 1 92 ? 23.359 -2.935 7.516 1.00 48.44 92 ARG A N 1
ATOM 742 C CA . ARG A 1 92 ? 22.547 -1.703 7.609 1.00 48.44 92 ARG A CA 1
ATOM 743 C C . ARG A 1 92 ? 21.199 -1.898 6.907 1.00 48.44 92 ARG A C 1
ATOM 745 O O . ARG A 1 92 ? 21.008 -1.452 5.768 1.00 48.44 92 ARG A O 1
ATOM 752 N N . PRO A 1 93 ? 20.237 -2.590 7.538 1.00 47.19 93 PRO A N 1
ATOM 753 C CA . PRO A 1 93 ? 18.939 -2.810 6.925 1.00 47.19 93 PRO A CA 1
ATOM 754 C C . PRO A 1 93 ? 18.237 -1.465 6.697 1.00 47.19 93 PRO A C 1
ATOM 756 O O . PRO A 1 93 ? 17.907 -0.757 7.642 1.00 47.19 93 PRO A O 1
ATOM 759 N N . ARG A 1 94 ? 17.970 -1.119 5.427 1.00 47.75 94 ARG A N 1
ATOM 760 C CA . ARG A 1 94 ? 17.087 0.009 5.057 1.00 47.75 94 ARG A CA 1
ATOM 761 C C . ARG A 1 94 ? 15.788 -0.058 5.873 1.00 47.75 94 ARG A C 1
ATOM 763 O O . ARG A 1 94 ? 15.297 -1.157 6.134 1.00 47.75 94 ARG A O 1
ATOM 770 N N . THR A 1 95 ? 15.151 1.081 6.141 1.00 51.72 95 THR A N 1
ATOM 771 C CA . THR A 1 95 ? 13.830 1.176 6.807 1.00 51.72 95 THR A CA 1
ATOM 772 C C . THR A 1 95 ? 12.769 0.237 6.215 1.00 51.72 95 THR A C 1
ATOM 774 O O . THR A 1 95 ? 11.901 -0.247 6.930 1.00 51.72 95 THR A O 1
ATOM 777 N N . ALA A 1 96 ? 12.844 -0.095 4.919 1.00 46.44 96 ALA A N 1
ATOM 778 C CA . ALA A 1 96 ? 11.959 -1.078 4.284 1.00 46.44 96 ALA A CA 1
ATOM 779 C C . ALA A 1 96 ? 12.276 -2.550 4.637 1.00 46.44 96 ALA A C 1
ATOM 781 O O . ALA A 1 96 ? 11.376 -3.385 4.639 1.00 46.44 96 ALA A O 1
ATOM 782 N N . THR A 1 97 ? 13.535 -2.882 4.935 1.00 49.03 97 THR A N 1
ATOM 783 C CA . THR A 1 97 ? 13.983 -4.218 5.377 1.00 49.03 97 THR A CA 1
ATOM 784 C C . THR A 1 97 ? 13.651 -4.469 6.851 1.00 49.03 97 THR A C 1
ATOM 786 O O . THR A 1 97 ? 13.469 -5.618 7.246 1.00 49.03 97 THR A O 1
ATOM 789 N N . GLN A 1 98 ? 13.532 -3.399 7.643 1.00 52.94 98 GLN A N 1
ATOM 790 C CA . GLN A 1 98 ? 13.101 -3.441 9.044 1.00 52.94 98 GLN A CA 1
ATOM 791 C C . GLN A 1 98 ? 11.586 -3.637 9.209 1.00 52.94 98 GLN A C 1
ATOM 793 O O . GLN A 1 98 ? 11.111 -3.877 10.314 1.00 52.94 98 GLN A O 1
ATOM 798 N N . LYS A 1 99 ? 10.805 -3.556 8.125 1.00 59.03 99 LYS A N 1
ATOM 799 C CA . LYS A 1 99 ? 9.363 -3.808 8.185 1.00 59.03 99 LYS A CA 1
ATOM 800 C C . LYS A 1 99 ? 9.101 -5.289 8.402 1.00 59.03 99 LYS A C 1
ATOM 802 O O . LYS A 1 99 ? 9.685 -6.149 7.735 1.00 59.03 99 LYS A O 1
ATOM 807 N N . VAL A 1 100 ? 8.165 -5.581 9.296 1.00 65.12 100 VAL A N 1
ATOM 808 C CA . VAL A 1 100 ? 7.638 -6.935 9.445 1.00 65.12 100 VAL A CA 1
ATOM 809 C C . VAL A 1 100 ? 6.941 -7.344 8.144 1.00 65.12 100 VAL A C 1
ATOM 811 O O . VAL A 1 100 ? 6.113 -6.598 7.618 1.00 65.12 100 VAL A O 1
ATOM 814 N N . LYS A 1 101 ? 7.317 -8.514 7.611 1.00 58.59 101 LYS A N 1
ATOM 815 C CA . LYS A 1 101 ? 6.745 -9.102 6.385 1.00 58.59 101 LYS A CA 1
ATOM 816 C C . LYS A 1 101 ? 5.727 -10.209 6.662 1.00 58.59 101 LYS A C 1
ATOM 818 O O . LYS A 1 101 ? 4.941 -10.526 5.782 1.00 58.59 101 LYS A O 1
ATOM 823 N N . ARG A 1 102 ? 5.768 -10.787 7.864 1.00 61.34 102 ARG A N 1
ATOM 824 C CA . ARG A 1 102 ? 4.797 -11.744 8.400 1.00 61.34 102 ARG A CA 1
ATOM 825 C C . ARG A 1 102 ? 4.489 -11.325 9.823 1.00 61.34 102 ARG A C 1
ATOM 827 O O . ARG A 1 102 ? 5.409 -11.226 10.629 1.00 61.34 102 ARG A O 1
ATOM 834 N N . PHE A 1 103 ? 3.230 -11.026 10.089 1.00 69.38 103 PHE A N 1
ATOM 835 C CA . PHE A 1 103 ? 2.764 -10.536 11.375 1.00 69.38 103 PHE A CA 1
ATOM 836 C C . PHE A 1 103 ? 1.729 -11.534 11.873 1.00 69.38 103 PHE A C 1
ATOM 838 O O . PHE A 1 103 ? 0.819 -11.880 11.123 1.00 69.38 103 PHE A O 1
ATOM 845 N N . SER A 1 104 ? 1.929 -12.084 13.070 1.00 77.25 104 SER A N 1
ATOM 846 C CA . SER A 1 104 ? 1.042 -13.136 13.567 1.00 77.25 104 SER A CA 1
ATOM 847 C C . SER A 1 104 ? -0.376 -12.593 13.755 1.00 77.25 104 SER A C 1
ATOM 849 O O . SER A 1 104 ? -0.568 -11.388 13.945 1.00 77.25 104 SER A O 1
ATOM 851 N N . ARG A 1 105 ? -1.381 -13.474 13.728 1.00 74.81 105 ARG A N 1
ATOM 852 C CA . ARG A 1 105 ? -2.770 -13.087 14.011 1.00 74.81 105 ARG A CA 1
ATOM 853 C C . ARG A 1 105 ? -2.883 -12.397 15.376 1.00 74.81 105 ARG A C 1
ATOM 855 O O . ARG A 1 105 ? -3.425 -11.302 15.448 1.00 74.81 105 ARG A O 1
ATOM 862 N N . LYS A 1 106 ? -2.259 -12.978 16.406 1.00 81.31 106 LYS A N 1
ATOM 863 C CA . LYS A 1 106 ? -2.194 -12.413 17.762 1.00 81.31 106 LYS A CA 1
ATOM 864 C C . LYS A 1 106 ? -1.568 -11.016 17.782 1.00 81.31 106 LYS A C 1
ATOM 866 O O . LYS A 1 106 ? -2.112 -10.109 18.399 1.00 81.31 106 LYS A O 1
ATOM 871 N N . ASP A 1 107 ? -0.448 -10.819 17.085 1.00 87.69 107 ASP A N 1
ATOM 872 C CA . ASP A 1 107 ? 0.181 -9.495 17.021 1.00 87.69 107 ASP A CA 1
ATOM 873 C C . ASP A 1 107 ? -0.680 -8.484 16.249 1.00 87.69 107 ASP A C 1
ATOM 875 O O . ASP A 1 107 ? -0.721 -7.305 16.592 1.00 87.69 107 ASP A O 1
ATOM 879 N N . THR A 1 108 ? -1.377 -8.941 15.208 1.00 86.94 108 THR A N 1
ATOM 880 C CA . THR A 1 108 ? -2.303 -8.110 14.432 1.00 86.94 108 THR A CA 1
ATOM 881 C C . THR A 1 108 ? -3.459 -7.637 15.301 1.00 86.94 108 THR A C 1
ATOM 883 O O . THR A 1 108 ? -3.744 -6.442 15.338 1.00 86.94 108 THR A O 1
ATOM 886 N N . GLU A 1 109 ? -4.085 -8.555 16.033 1.00 87.94 109 GLU A N 1
ATOM 887 C CA . GLU A 1 109 ? -5.170 -8.262 16.968 1.00 87.94 109 GLU A CA 1
ATOM 888 C C . GLU A 1 109 ? -4.712 -7.287 18.062 1.00 87.94 109 GLU A C 1
ATOM 890 O O . GLU A 1 109 ? -5.387 -6.286 18.303 1.00 87.94 109 GLU A O 1
ATOM 895 N N . GLU A 1 110 ? -3.529 -7.499 18.648 1.00 93.38 110 GLU A N 1
ATOM 896 C CA . GLU A 1 110 ? -2.983 -6.596 19.667 1.00 93.38 110 GLU A CA 1
ATOM 897 C C . GLU A 1 110 ? -2.695 -5.195 19.104 1.00 93.38 110 GLU A C 1
ATOM 899 O O . GLU A 1 110 ? -3.088 -4.192 19.700 1.00 93.38 110 GLU A O 1
ATOM 904 N N . LEU A 1 111 ? -2.085 -5.087 17.916 1.00 93.19 111 LEU A N 1
ATOM 905 C CA . LEU A 1 111 ? -1.860 -3.787 17.277 1.00 93.19 111 LEU A CA 1
ATOM 906 C C . LEU A 1 111 ? -3.182 -3.051 17.024 1.00 93.19 111 LEU A C 1
ATOM 908 O O . LEU A 1 111 ? -3.292 -1.860 17.320 1.00 93.19 111 LEU A O 1
ATOM 912 N N . LEU A 1 112 ? -4.180 -3.743 16.468 1.00 93.75 112 LEU A N 1
ATOM 913 C CA . LEU A 1 112 ? -5.477 -3.147 16.151 1.00 93.75 112 LEU A CA 1
ATOM 914 C C . LEU A 1 112 ? -6.216 -2.707 17.416 1.00 93.75 112 LEU A C 1
ATOM 916 O O . LEU A 1 112 ? -6.755 -1.600 17.434 1.00 93.75 112 LEU A O 1
ATOM 920 N N . LYS A 1 113 ? -6.165 -3.505 18.489 1.00 93.94 113 LYS A N 1
ATOM 921 C CA . LYS A 1 113 ? -6.697 -3.141 19.808 1.00 93.94 113 LYS A CA 1
ATOM 922 C C . LYS A 1 113 ? -6.061 -1.848 20.328 1.00 93.94 113 LYS A C 1
ATOM 924 O O . LYS A 1 113 ? -6.769 -0.925 20.726 1.00 93.94 113 LYS A O 1
ATOM 929 N N . GLN A 1 114 ? -4.736 -1.734 20.250 1.00 97.00 114 GLN A N 1
ATOM 930 C CA . GLN A 1 114 ? -3.987 -0.565 20.731 1.00 97.00 114 GLN A CA 1
ATOM 931 C C . GLN A 1 114 ? -4.194 0.696 19.881 1.00 97.00 114 GLN A C 1
ATOM 933 O O . GLN A 1 114 ? -4.123 1.818 20.396 1.00 97.00 114 GLN A O 1
ATOM 938 N N . LEU A 1 115 ? -4.445 0.536 18.580 1.00 95.75 115 LEU A N 1
ATOM 939 C CA . LEU A 1 115 ? -4.814 1.636 17.688 1.00 95.75 115 LEU A CA 1
ATOM 940 C C . LEU A 1 115 ? -6.254 2.096 17.938 1.00 95.75 115 LEU A C 1
ATOM 942 O O . LEU A 1 115 ? -6.488 3.298 18.058 1.00 95.75 115 LEU A O 1
ATOM 946 N N . ALA A 1 116 ? -7.198 1.161 18.060 1.00 91.00 116 ALA A N 1
ATOM 947 C CA . ALA A 1 116 ? -8.609 1.456 18.295 1.00 91.00 116 ALA A CA 1
ATOM 948 C C . ALA A 1 116 ? -8.859 2.100 19.669 1.00 91.00 116 ALA A C 1
ATOM 950 O O . ALA A 1 116 ? -9.666 3.021 19.763 1.00 91.00 116 ALA A O 1
ATOM 951 N N . GLY A 1 117 ? -8.132 1.665 20.706 1.00 91.62 117 GLY A N 1
ATOM 952 C CA . GLY A 1 117 ? -8.175 2.245 22.055 1.00 91.62 117 GLY A CA 1
ATOM 953 C C . GLY A 1 117 ? -7.301 3.491 22.248 1.00 91.62 117 GLY A C 1
ATOM 954 O O . GLY A 1 117 ? -7.182 4.006 23.357 1.00 91.62 117 GLY A O 1
ATOM 955 N N . SER A 1 118 ? -6.636 3.981 21.198 1.00 95.19 118 SER A N 1
ATOM 956 C CA . SER A 1 118 ? -5.787 5.169 21.289 1.00 95.19 118 SER A CA 1
ATOM 957 C C . SER A 1 118 ? -6.621 6.441 21.461 1.00 95.19 118 SER A C 1
ATOM 959 O O . SER A 1 118 ? -7.515 6.701 20.663 1.00 95.19 118 SER A O 1
ATOM 961 N N . ARG A 1 119 ? -6.245 7.302 22.420 1.00 94.69 119 ARG A N 1
ATOM 962 C CA . ARG A 1 119 ? -6.814 8.659 22.590 1.00 94.69 119 ARG A CA 1
ATOM 963 C C . ARG A 1 119 ? -6.473 9.626 21.445 1.00 94.69 119 ARG A C 1
ATOM 965 O O . ARG A 1 119 ? -6.987 10.734 21.394 1.00 94.69 119 ARG A O 1
ATOM 972 N N . SER A 1 120 ? -5.578 9.235 20.537 1.00 95.69 120 SER A N 1
ATOM 973 C CA . SER A 1 120 ? -5.237 10.042 19.364 1.00 95.69 120 SER A CA 1
ATOM 974 C C . SER A 1 120 ? -6.373 10.018 18.344 1.00 95.69 120 SER A C 1
ATOM 976 O O . SER A 1 120 ? -6.878 8.945 18.011 1.00 95.69 120 SER A O 1
ATOM 978 N N . THR A 1 121 ? -6.676 11.174 17.752 1.00 95.50 121 THR A N 1
ATOM 979 C CA . THR A 1 121 ? -7.602 11.319 16.613 1.00 95.50 121 THR A CA 1
ATOM 980 C C . THR A 1 121 ? -7.260 10.385 15.442 1.00 95.50 121 THR A C 1
ATOM 982 O O . THR A 1 121 ? -8.144 9.948 14.708 1.00 95.50 121 THR A O 1
ATOM 985 N N . TRP A 1 122 ? -5.990 9.982 15.318 1.00 96.88 122 TRP A N 1
ATOM 986 C CA . TRP A 1 122 ? -5.484 9.081 14.280 1.00 96.88 122 TRP A CA 1
ATOM 987 C C . TRP A 1 122 ? -5.624 7.588 14.599 1.00 96.88 122 TRP A C 1
ATOM 989 O O . TRP A 1 122 ? -5.337 6.764 13.733 1.00 96.88 122 TRP A O 1
ATOM 999 N N . GLY A 1 123 ? -6.083 7.208 15.797 1.00 97.12 123 GLY A N 1
ATOM 1000 C CA . GLY A 1 123 ? -6.216 5.804 16.214 1.00 97.12 123 GLY A CA 1
ATOM 1001 C C . GLY A 1 123 ? -7.120 4.986 15.297 1.00 97.12 123 GLY A C 1
ATOM 1002 O O . GLY A 1 123 ? -6.681 4.027 14.655 1.00 97.12 123 GLY A O 1
ATOM 1003 N N . ARG A 1 124 ? -8.379 5.416 15.166 1.00 96.38 124 ARG A N 1
ATOM 1004 C CA . ARG A 1 124 ? -9.362 4.769 14.286 1.00 96.38 124 ARG A CA 1
ATOM 1005 C C . ARG A 1 124 ? -8.979 4.862 12.799 1.00 96.38 124 ARG A C 1
ATOM 1007 O O . ARG A 1 124 ? -9.100 3.844 12.117 1.00 96.38 124 ARG A O 1
ATOM 1014 N N . PRO A 1 125 ? -8.524 6.012 12.253 1.00 97.25 125 PRO A N 1
ATOM 1015 C CA . PRO A 1 125 ? -7.975 6.074 10.896 1.00 97.25 125 PRO A CA 1
ATOM 1016 C C . PRO A 1 125 ? -6.835 5.080 10.639 1.00 97.25 125 PRO A C 1
ATOM 1018 O O . PRO A 1 125 ? -6.882 4.357 9.646 1.00 97.25 125 PRO A O 1
ATOM 1021 N N . ALA A 1 126 ? -5.858 4.976 11.544 1.00 97.81 126 ALA A N 1
ATOM 1022 C CA . ALA A 1 126 ? -4.722 4.070 11.390 1.00 97.81 126 ALA A CA 1
ATOM 1023 C C . ALA A 1 126 ? -5.140 2.591 11.428 1.00 97.81 126 ALA A C 1
ATOM 1025 O O . ALA A 1 126 ? -4.670 1.807 10.603 1.00 97.81 126 ALA A O 1
ATOM 1026 N N . ALA A 1 127 ? -6.052 2.214 12.334 1.00 96.62 127 ALA A N 1
ATOM 1027 C CA . ALA A 1 127 ? -6.612 0.862 12.384 1.00 96.62 127 ALA A CA 1
ATOM 1028 C C . ALA A 1 127 ? -7.367 0.517 11.090 1.00 96.62 127 ALA A C 1
ATOM 1030 O O . ALA A 1 127 ? -7.104 -0.519 10.480 1.00 96.62 127 ALA A O 1
ATOM 1031 N N . ARG A 1 128 ? -8.249 1.416 10.623 1.00 97.00 128 ARG A N 1
ATOM 1032 C CA . ARG A 1 128 ? -8.984 1.241 9.358 1.00 97.00 128 ARG A CA 1
ATOM 1033 C C . ARG A 1 128 ? -8.041 1.104 8.168 1.00 97.00 128 ARG A C 1
ATOM 1035 O O . ARG A 1 128 ? -8.247 0.212 7.356 1.00 97.00 128 ARG A O 1
ATOM 1042 N N . TRP A 1 129 ? -6.993 1.926 8.086 1.00 97.94 129 TRP A N 1
ATOM 1043 C CA . TRP A 1 129 ? -6.003 1.833 7.010 1.00 97.94 129 TRP A CA 1
ATOM 1044 C C . TRP A 1 129 ? -5.261 0.496 7.043 1.00 97.94 129 TRP A C 1
ATOM 1046 O O . TRP A 1 129 ? -5.103 -0.151 6.010 1.00 97.94 129 TRP A O 1
ATOM 1056 N N . PHE A 1 130 ? -4.836 0.039 8.224 1.00 95.38 130 PHE A N 1
ATOM 1057 C CA . PHE A 1 130 ? -4.159 -1.250 8.349 1.00 95.38 130 PHE A CA 1
ATOM 1058 C C . PHE A 1 130 ? -5.063 -2.406 7.893 1.00 95.38 130 PHE A C 1
ATOM 1060 O O . PHE A 1 130 ? -4.631 -3.233 7.093 1.00 95.38 130 PHE A O 1
ATOM 1067 N N . ILE A 1 131 ? -6.327 -2.430 8.331 1.00 95.00 131 ILE A N 1
ATOM 1068 C CA . ILE A 1 131 ? -7.294 -3.463 7.931 1.00 95.00 131 ILE A CA 1
ATOM 1069 C C . ILE A 1 131 ? -7.590 -3.377 6.430 1.00 95.00 131 ILE A C 1
ATOM 1071 O O . ILE A 1 131 ? -7.459 -4.374 5.728 1.00 95.00 131 ILE A O 1
ATOM 1075 N N . ALA A 1 132 ? -7.919 -2.195 5.904 1.00 96.38 132 ALA A N 1
ATOM 1076 C CA . ALA A 1 132 ? -8.211 -2.008 4.483 1.00 96.38 132 ALA A CA 1
ATOM 1077 C C . ALA A 1 132 ? -7.014 -2.394 3.595 1.00 96.38 132 ALA A C 1
ATOM 1079 O O . ALA A 1 132 ? -7.184 -3.037 2.559 1.00 96.38 132 ALA A O 1
ATOM 1080 N N . GLY A 1 13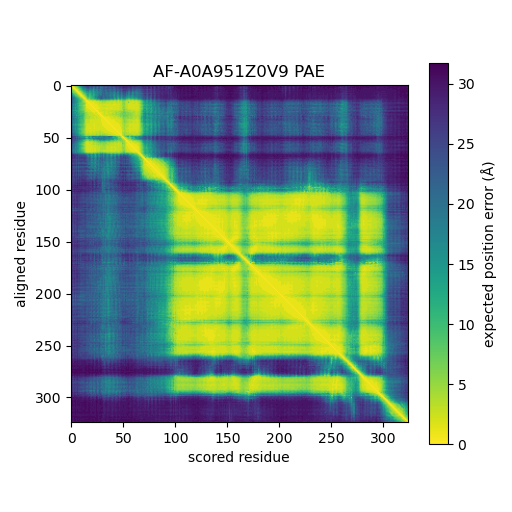3 ? -5.790 -2.065 4.020 1.00 94.94 133 GLY A N 1
ATOM 1081 C CA . GLY A 1 133 ? -4.557 -2.476 3.347 1.00 94.94 133 GLY A CA 1
ATOM 1082 C C . GLY A 1 133 ? -4.322 -3.987 3.378 1.00 94.94 133 GLY A C 1
ATOM 1083 O O . GLY A 1 133 ? -3.774 -4.526 2.420 1.00 94.94 133 GLY A O 1
ATOM 1084 N N . TYR A 1 134 ? -4.746 -4.673 4.442 1.00 92.12 134 TYR A N 1
ATOM 1085 C CA . TYR A 1 134 ? -4.665 -6.130 4.541 1.00 92.12 134 TYR A CA 1
ATOM 1086 C C . TYR A 1 134 ? -5.728 -6.818 3.681 1.00 92.12 134 TYR A C 1
ATOM 1088 O O . TYR A 1 134 ? -5.423 -7.810 3.038 1.00 92.12 134 TYR A O 1
ATOM 1096 N N . LEU A 1 135 ? -6.939 -6.263 3.600 1.00 93.12 135 LEU A N 1
ATOM 1097 C CA . LEU A 1 135 ? -8.028 -6.820 2.791 1.00 93.12 135 LEU A CA 1
ATOM 1098 C C . LEU A 1 135 ? -7.779 -6.700 1.283 1.00 93.12 135 LEU A C 1
ATOM 1100 O O . LEU A 1 135 ? -8.200 -7.560 0.521 1.00 93.12 135 LEU A O 1
ATOM 1104 N N . THR A 1 136 ? -7.122 -5.623 0.850 1.00 94.69 136 THR A N 1
ATOM 1105 C CA . THR A 1 136 ? -7.043 -5.254 -0.577 1.00 94.69 136 THR A CA 1
ATOM 1106 C C . THR A 1 136 ? -5.628 -5.272 -1.148 1.00 94.69 136 THR A C 1
ATOM 1108 O O . THR A 1 136 ? -5.429 -5.199 -2.359 1.00 94.69 136 THR A O 1
ATOM 1111 N N . GLY A 1 137 ? -4.614 -5.279 -0.283 1.00 92.44 137 GLY A N 1
ATOM 1112 C CA . GLY A 1 137 ? -3.220 -5.215 -0.693 1.00 92.44 137 GLY A CA 1
ATOM 1113 C C . GLY A 1 137 ? -2.764 -3.866 -1.247 1.00 92.44 137 GLY A C 1
ATOM 1114 O O . GLY A 1 137 ? -1.625 -3.790 -1.700 1.00 92.44 137 GLY A O 1
ATOM 1115 N N . LEU A 1 138 ? -3.560 -2.790 -1.239 1.00 94.50 138 LEU A N 1
ATOM 1116 C CA . LEU A 1 138 ? -3.166 -1.493 -1.821 1.00 94.50 138 LEU A CA 1
ATOM 1117 C C . LEU A 1 138 ? -1.931 -0.873 -1.139 1.00 94.50 138 LEU A C 1
ATOM 1119 O O . LEU A 1 138 ? -1.721 -0.980 0.071 1.00 94.50 138 LEU A O 1
ATOM 1123 N N . ARG A 1 139 ? -1.089 -0.185 -1.922 1.00 91.75 139 ARG A N 1
ATOM 1124 C CA . ARG A 1 139 ? -0.020 0.679 -1.389 1.00 91.75 139 ARG A CA 1
ATOM 1125 C C . ARG A 1 139 ? -0.641 1.961 -0.825 1.00 91.75 139 ARG A C 1
ATOM 1127 O O . ARG A 1 139 ? -1.623 2.435 -1.386 1.00 91.75 139 ARG A O 1
ATOM 1134 N N . PRO A 1 140 ? -0.027 2.600 0.188 1.00 93.25 140 PRO A N 1
ATOM 1135 C CA . PRO A 1 140 ? -0.529 3.856 0.742 1.00 93.25 140 PRO A CA 1
ATOM 1136 C C . PRO A 1 140 ? -0.871 4.922 -0.306 1.00 93.25 140 PRO A C 1
ATOM 1138 O O . PRO A 1 140 ? -1.977 5.443 -0.288 1.00 93.25 140 PRO A O 1
ATOM 1141 N N . GLY A 1 141 ? 0.022 5.182 -1.266 1.00 91.19 141 GLY A N 1
ATOM 1142 C CA . GLY A 1 141 ? -0.218 6.194 -2.301 1.00 91.19 141 GLY A CA 1
ATOM 1143 C C . GLY A 1 141 ? -1.306 5.839 -3.322 1.00 91.19 141 GLY A C 1
ATOM 1144 O O . GLY A 1 141 ? -1.848 6.744 -3.944 1.00 91.19 141 GLY A O 1
ATOM 1145 N N . GLU A 1 142 ? -1.655 4.555 -3.481 1.00 94.50 142 GLU A N 1
ATOM 1146 C CA . GLU A 1 142 ? -2.690 4.111 -4.433 1.00 94.50 142 GLU A CA 1
ATOM 1147 C C . GLU A 1 142 ? -4.097 4.515 -3.966 1.00 94.50 142 GLU A C 1
ATOM 1149 O O . GLU A 1 142 ? -4.963 4.786 -4.796 1.00 94.50 142 GLU A O 1
ATOM 1154 N N . TRP A 1 143 ? -4.310 4.638 -2.650 1.00 97.00 143 TRP A N 1
ATOM 1155 C CA . TRP A 1 143 ? -5.614 4.964 -2.062 1.00 97.00 143 TRP A CA 1
ATOM 1156 C C . TRP A 1 143 ? -6.185 6.313 -2.510 1.00 97.00 143 TRP A C 1
ATOM 1158 O O . TRP A 1 143 ? -7.397 6.439 -2.599 1.00 97.00 143 TRP A O 1
ATOM 1168 N N . GLN A 1 144 ? -5.346 7.301 -2.843 1.00 95.12 144 GLN A N 1
ATOM 1169 C CA . GLN A 1 144 ? -5.795 8.633 -3.293 1.00 95.12 144 GLN A CA 1
ATOM 1170 C C . GLN A 1 144 ? -6.664 8.572 -4.559 1.00 95.12 144 GLN A C 1
ATOM 1172 O O . GLN A 1 144 ? -7.581 9.369 -4.763 1.00 95.12 144 GLN A O 1
ATOM 1177 N N . THR A 1 145 ? -6.363 7.600 -5.415 1.00 92.06 145 THR A N 1
ATOM 1178 C CA . THR A 1 145 ? -6.994 7.425 -6.731 1.00 92.06 145 THR A CA 1
ATOM 1179 C C . THR A 1 145 ? -7.888 6.193 -6.790 1.00 92.06 145 THR A C 1
ATOM 1181 O O . THR A 1 145 ? -8.536 5.961 -7.804 1.00 92.06 145 THR A O 1
ATOM 1184 N N . ALA A 1 146 ? -7.935 5.404 -5.716 1.00 96.44 146 ALA A N 1
ATOM 1185 C CA . ALA A 1 146 ? -8.779 4.226 -5.654 1.00 96.44 146 ALA A CA 1
ATOM 1186 C C . ALA A 1 146 ? -10.256 4.639 -5.617 1.00 96.44 146 ALA A C 1
ATOM 1188 O O . ALA A 1 146 ? -10.626 5.606 -4.951 1.00 96.44 146 ALA A O 1
ATOM 1189 N N . ARG A 1 147 ? -11.117 3.925 -6.336 1.00 95.62 147 ARG A N 1
ATOM 1190 C CA . ARG A 1 147 ? -12.562 4.176 -6.371 1.00 95.62 147 ARG A CA 1
ATOM 1191 C C . ARG A 1 147 ? -13.295 2.854 -6.246 1.00 95.62 147 ARG A C 1
ATOM 1193 O O . ARG A 1 147 ? -12.910 1.878 -6.878 1.00 95.62 147 ARG A O 1
ATOM 1200 N N . MET A 1 148 ? -14.311 2.829 -5.393 1.00 95.12 148 MET A N 1
ATOM 1201 C CA . MET A 1 148 ? -15.178 1.670 -5.223 1.00 95.12 148 MET A CA 1
ATOM 1202 C C . MET A 1 148 ? -16.447 1.897 -6.038 1.00 95.12 148 MET A C 1
ATOM 1204 O O . MET A 1 148 ? -17.078 2.943 -5.888 1.00 95.12 148 MET A O 1
ATOM 1208 N N . HIS A 1 149 ? -16.804 0.937 -6.882 1.00 92.62 149 HIS A N 1
ATOM 1209 C CA . HIS A 1 149 ? -17.999 0.964 -7.723 1.00 92.62 149 HIS A CA 1
ATOM 1210 C C . HIS A 1 149 ? -18.732 -0.375 -7.653 1.00 92.62 149 HIS A C 1
ATOM 1212 O O . HIS A 1 149 ? -18.230 -1.343 -7.083 1.00 92.62 149 HIS A O 1
ATOM 1218 N N . VAL A 1 150 ? -19.943 -0.400 -8.195 1.00 90.81 150 VAL A N 1
ATOM 1219 C CA . VAL A 1 150 ? -20.738 -1.615 -8.375 1.00 90.81 150 VAL A CA 1
ATOM 1220 C C . VAL A 1 150 ? -20.660 -1.978 -9.852 1.00 90.81 150 VAL A C 1
ATOM 1222 O O . VAL A 1 150 ? -20.752 -1.091 -10.700 1.00 90.81 150 VAL A O 1
ATOM 1225 N N . ASP A 1 151 ? -20.408 -3.243 -10.159 1.00 86.19 151 ASP A N 1
ATOM 1226 C CA . ASP A 1 151 ? -20.418 -3.733 -11.532 1.00 86.19 151 ASP A CA 1
ATOM 1227 C C . ASP A 1 151 ? -21.837 -4.007 -12.038 1.00 86.19 151 ASP A C 1
ATOM 1229 O O . ASP A 1 151 ? -22.817 -3.934 -11.297 1.00 86.19 151 ASP A O 1
ATOM 1233 N N . GLU A 1 152 ? -21.949 -4.336 -13.322 1.00 84.81 152 GLU A N 1
ATOM 1234 C CA . GLU A 1 152 ? -23.229 -4.616 -13.985 1.00 84.81 152 GLU A CA 1
ATOM 1235 C C . GLU A 1 152 ? -24.008 -5.774 -13.337 1.00 84.81 152 GLU A C 1
ATOM 1237 O O . GLU A 1 152 ? -25.220 -5.874 -13.502 1.00 84.81 152 GLU A O 1
ATOM 1242 N N . ARG A 1 153 ? -23.329 -6.644 -12.579 1.00 85.38 153 ARG A N 1
ATOM 1243 C CA . ARG A 1 153 ? -23.911 -7.801 -11.887 1.00 85.38 153 ARG A CA 1
ATOM 1244 C C . ARG A 1 153 ? -24.208 -7.516 -10.412 1.00 85.38 153 ARG A C 1
ATOM 1246 O O . ARG A 1 153 ? -24.552 -8.439 -9.677 1.00 85.38 153 ARG A O 1
ATOM 1253 N N . GLY A 1 154 ? -24.059 -6.271 -9.958 1.00 84.38 154 GLY A N 1
ATOM 1254 C CA . GLY A 1 154 ? -24.265 -5.888 -8.560 1.00 84.38 154 GLY A CA 1
ATOM 1255 C C . GLY A 1 154 ? -23.075 -6.187 -7.638 1.00 84.38 154 GLY A C 1
ATOM 1256 O O . GLY A 1 154 ? -23.172 -5.987 -6.428 1.00 84.38 154 GLY A O 1
ATOM 1257 N N . GLY A 1 155 ? -21.946 -6.653 -8.177 1.00 87.06 155 GLY A N 1
ATOM 1258 C CA . GLY A 1 155 ? -20.734 -6.954 -7.422 1.00 87.06 155 GLY A CA 1
ATOM 1259 C C . GLY A 1 155 ? -19.923 -5.701 -7.101 1.00 87.06 155 GLY A C 1
ATOM 1260 O O . GLY A 1 155 ? -19.725 -4.832 -7.948 1.00 87.06 155 GLY A O 1
ATOM 1261 N N . PHE A 1 156 ? -19.407 -5.594 -5.876 1.00 92.06 156 PHE A N 1
ATOM 1262 C CA . PHE A 1 156 ? -18.511 -4.495 -5.520 1.00 92.06 156 PHE A CA 1
ATOM 1263 C C . PHE A 1 156 ? -17.130 -4.684 -6.143 1.00 92.06 156 PHE A C 1
ATOM 1265 O O . PHE A 1 156 ? -16.531 -5.752 -6.040 1.00 92.06 156 PHE A O 1
ATOM 1272 N N . GLN A 1 157 ? -16.579 -3.616 -6.708 1.00 94.12 157 GLN A N 1
ATOM 1273 C CA . GLN A 1 157 ? -15.240 -3.591 -7.281 1.00 94.12 157 GLN A CA 1
ATOM 1274 C C . GLN A 1 157 ? -14.456 -2.374 -6.789 1.00 94.12 157 GLN A C 1
ATOM 1276 O O . GLN A 1 157 ? -15.022 -1.337 -6.446 1.00 94.12 157 GLN A O 1
ATOM 1281 N N . LEU A 1 158 ? -13.132 -2.503 -6.759 1.00 95.44 158 LEU A N 1
ATOM 1282 C CA . LEU A 1 158 ? -12.198 -1.429 -6.452 1.00 95.44 158 LEU A CA 1
ATOM 1283 C C . LEU A 1 158 ? -11.287 -1.185 -7.654 1.00 95.44 158 LEU A C 1
ATOM 1285 O O . LEU A 1 158 ? -10.389 -1.983 -7.930 1.00 95.44 158 LEU A O 1
ATOM 1289 N N . LEU A 1 159 ? -11.498 -0.067 -8.341 1.00 94.81 159 LEU A N 1
ATOM 1290 C CA . LEU A 1 159 ? -10.627 0.426 -9.401 1.00 94.81 159 LEU A CA 1
ATOM 1291 C C . LEU A 1 159 ? -9.456 1.200 -8.795 1.00 94.81 159 LEU A C 1
ATOM 1293 O O . LEU A 1 159 ? -9.648 2.080 -7.955 1.00 94.81 159 LEU A O 1
ATOM 1297 N N . VAL A 1 160 ? -8.231 0.888 -9.214 1.00 93.56 160 VAL A N 1
ATOM 1298 C CA . VAL A 1 160 ? -7.009 1.428 -8.608 1.00 93.56 160 VAL A CA 1
ATOM 1299 C C . VAL A 1 160 ? -6.005 1.814 -9.678 1.00 93.56 160 VAL A C 1
ATOM 1301 O O . VAL A 1 160 ? -5.586 0.964 -10.463 1.00 93.56 160 VAL A O 1
ATOM 1304 N N . LYS A 1 161 ? -5.524 3.061 -9.661 1.00 90.50 161 LYS A N 1
ATOM 1305 C CA . LYS A 1 161 ? -4.379 3.459 -10.487 1.00 90.50 161 LYS A CA 1
ATOM 1306 C C . LYS A 1 161 ? -3.095 2.842 -9.933 1.00 90.50 161 LYS A C 1
ATOM 1308 O O . LYS A 1 161 ? -2.753 3.003 -8.758 1.00 90.50 161 LYS A O 1
ATOM 1313 N N . ASN A 1 162 ? -2.358 2.120 -10.768 1.00 81.88 162 ASN A N 1
ATOM 1314 C CA . ASN A 1 162 ? -1.119 1.471 -10.363 1.00 81.88 162 ASN A CA 1
ATOM 1315 C C . ASN A 1 162 ? -0.025 2.523 -10.104 1.00 81.88 162 ASN A C 1
ATOM 1317 O O . ASN A 1 162 ? 0.484 3.156 -11.026 1.00 81.88 162 ASN A O 1
ATOM 1321 N N . ALA A 1 163 ? 0.441 2.644 -8.854 1.00 67.38 163 ALA A N 1
ATOM 1322 C CA . ALA A 1 163 ? 1.474 3.620 -8.463 1.00 67.38 163 ALA A CA 1
ATOM 1323 C C . ALA A 1 163 ? 2.862 3.396 -9.111 1.00 67.38 163 ALA A C 1
ATOM 1325 O O . ALA A 1 163 ? 3.786 4.176 -8.898 1.00 67.38 163 ALA A O 1
ATOM 1326 N N . LYS A 1 164 ? 3.040 2.308 -9.873 1.00 60.22 164 LYS A N 1
ATOM 1327 C CA . LYS A 1 164 ? 4.279 1.954 -10.586 1.00 60.22 164 LYS A CA 1
ATOM 1328 C C . LYS A 1 164 ? 4.240 2.245 -12.092 1.00 60.22 164 LYS A C 1
ATOM 1330 O O . LYS A 1 164 ? 5.182 1.862 -12.787 1.00 60.22 164 LYS A O 1
ATOM 1335 N N . ASN A 1 165 ? 3.206 2.927 -12.587 1.00 52.88 165 ASN A N 1
ATOM 1336 C CA . ASN A 1 165 ? 3.083 3.246 -14.012 1.00 52.88 165 ASN A CA 1
ATOM 1337 C C . ASN A 1 165 ? 4.148 4.239 -14.531 1.00 52.88 165 ASN A C 1
ATOM 1339 O O . ASN A 1 165 ? 4.286 4.433 -15.726 1.00 52.88 165 ASN A O 1
ATOM 1343 N N . THR A 1 166 ? 4.952 4.848 -13.655 1.00 48.88 166 THR A N 1
ATOM 1344 C CA . THR A 1 166 ? 5.967 5.843 -14.045 1.00 48.88 166 THR A CA 1
ATOM 1345 C C . THR A 1 166 ? 7.240 5.265 -14.673 1.00 48.88 166 THR A C 1
ATOM 1347 O O . THR A 1 166 ? 8.120 6.029 -15.036 1.00 48.88 166 THR A O 1
ATOM 1350 N N . ASN A 1 167 ? 7.400 3.938 -14.758 1.00 47.66 167 ASN A N 1
ATOM 1351 C CA . ASN A 1 167 ? 8.604 3.298 -15.323 1.00 47.66 167 ASN A CA 1
ATOM 1352 C C . ASN A 1 167 ? 8.291 1.963 -16.030 1.00 47.66 167 ASN A C 1
ATOM 1354 O O . ASN A 1 167 ? 9.103 1.043 -15.971 1.00 47.66 167 ASN A O 1
ATOM 1358 N N . ASP A 1 168 ? 7.076 1.796 -16.560 1.00 55.47 168 ASP A N 1
ATOM 1359 C CA . ASP A 1 168 ? 6.613 0.540 -17.180 1.00 55.47 168 ASP A CA 1
ATOM 1360 C C . ASP A 1 168 ? 6.668 -0.705 -16.253 1.00 55.47 168 ASP A C 1
ATOM 1362 O O . ASP A 1 168 ? 6.725 -1.859 -16.669 1.00 55.47 168 ASP A O 1
ATOM 1366 N N . ARG A 1 169 ? 6.645 -0.479 -14.928 1.00 54.47 169 ARG A N 1
ATOM 1367 C CA . ARG A 1 169 ? 6.735 -1.532 -13.890 1.00 54.47 169 ARG A CA 1
ATOM 1368 C C . ARG A 1 169 ? 5.371 -2.037 -13.402 1.00 54.47 169 ARG A C 1
ATOM 1370 O O . ARG A 1 169 ? 5.319 -2.797 -12.425 1.00 54.47 169 ARG A O 1
ATOM 1377 N N . ALA A 1 170 ? 4.287 -1.599 -14.032 1.00 56.84 170 ALA A N 1
ATOM 1378 C CA . ALA A 1 170 ? 2.919 -2.055 -13.797 1.00 56.84 170 ALA A CA 1
ATOM 1379 C C . ALA A 1 170 ? 2.397 -2.800 -15.032 1.00 56.84 170 ALA A C 1
ATOM 1381 O O . ALA A 1 170 ? 2.849 -2.525 -16.135 1.00 56.84 170 ALA A O 1
ATOM 1382 N N . HIS A 1 171 ? 1.464 -3.740 -14.859 1.00 61.75 171 HIS A N 1
ATOM 1383 C CA . HIS A 1 171 ? 0.901 -4.481 -15.995 1.00 61.75 171 HIS A CA 1
ATOM 1384 C C . HIS A 1 171 ? -0.054 -3.640 -16.852 1.00 61.75 171 HIS A C 1
ATOM 1386 O O . HIS A 1 171 ? -0.256 -3.931 -18.027 1.00 61.75 171 HIS A O 1
ATOM 1392 N N . SER A 1 172 ? -0.607 -2.584 -16.260 1.00 72.69 172 SER A N 1
ATOM 1393 C CA . SER A 1 172 ? -1.555 -1.642 -16.851 1.00 72.69 172 SER A CA 1
ATOM 1394 C C . SER A 1 172 ? -1.541 -0.324 -16.063 1.00 72.69 172 SER A C 1
ATOM 1396 O O . SER A 1 172 ? -0.992 -0.254 -14.955 1.00 72.69 172 SER A O 1
ATOM 1398 N N . GLU A 1 173 ? -2.201 0.716 -16.579 1.00 82.25 173 GLU A N 1
ATOM 1399 C CA . GLU A 1 173 ? -2.406 1.957 -15.820 1.00 82.25 173 GLU A CA 1
ATOM 1400 C C . GLU A 1 173 ? -3.293 1.736 -14.583 1.00 82.25 173 GLU A C 1
ATOM 1402 O O . GLU A 1 173 ? -2.995 2.254 -13.505 1.00 82.25 173 GLU A O 1
ATOM 1407 N N . HIS A 1 174 ? -4.343 0.924 -14.719 1.00 87.75 174 HIS A N 1
ATOM 1408 C CA . HIS A 1 174 ? -5.325 0.646 -13.672 1.00 87.75 174 HIS A CA 1
ATOM 1409 C C . HIS A 1 174 ? -5.510 -0.855 -13.464 1.00 87.75 174 HIS A C 1
ATOM 1411 O O . HIS A 1 174 ? -5.525 -1.607 -14.437 1.00 87.75 174 HIS A O 1
ATOM 1417 N N . ARG A 1 175 ? -5.709 -1.272 -12.210 1.00 90.69 175 ARG A N 1
ATOM 1418 C CA . ARG A 1 175 ? -6.155 -2.624 -11.853 1.00 90.69 175 ARG A CA 1
ATOM 1419 C C . ARG A 1 175 ? -7.501 -2.591 -11.149 1.00 90.69 175 ARG A C 1
ATOM 1421 O O . ARG A 1 175 ? -7.798 -1.630 -10.440 1.00 90.69 175 ARG A O 1
ATOM 1428 N N . THR A 1 176 ? -8.267 -3.658 -11.307 1.00 92.44 176 THR A N 1
ATOM 1429 C CA . THR A 1 176 ? -9.591 -3.814 -10.712 1.00 92.44 176 THR A CA 1
ATOM 1430 C C . THR A 1 176 ? -9.596 -5.024 -9.792 1.00 92.44 176 THR A C 1
ATOM 1432 O O . THR A 1 176 ? -9.242 -6.130 -10.202 1.00 92.44 176 THR A O 1
ATOM 1435 N N . LEU A 1 177 ? -9.987 -4.803 -8.538 1.00 93.38 177 LEU A N 1
ATOM 1436 C CA . LEU A 1 177 ? -10.165 -5.857 -7.543 1.00 93.38 177 LEU A CA 1
ATOM 1437 C C . LEU A 1 177 ? -11.660 -6.084 -7.328 1.00 93.38 177 LEU A C 1
ATOM 1439 O O . LEU A 1 177 ? -12.352 -5.173 -6.882 1.00 93.38 177 LEU A O 1
ATOM 1443 N N . SER A 1 178 ? -12.152 -7.283 -7.612 1.00 92.62 178 SER A N 1
ATOM 1444 C CA . SER A 1 178 ? -13.468 -7.725 -7.161 1.00 92.62 178 SER A CA 1
ATOM 1445 C C . SER A 1 178 ? -13.462 -7.849 -5.640 1.00 92.62 178 SER A C 1
ATOM 1447 O O . SER A 1 178 ? -12.546 -8.436 -5.062 1.00 92.62 178 SER A O 1
ATOM 1449 N N . LEU A 1 179 ? -14.469 -7.265 -4.998 1.00 92.31 179 LEU A N 1
ATOM 1450 C CA . LEU A 1 179 ? -14.698 -7.270 -3.554 1.00 92.31 179 LEU A CA 1
ATOM 1451 C C . LEU A 1 179 ? -15.947 -8.081 -3.177 1.00 92.31 179 LEU A C 1
ATOM 1453 O O . LEU A 1 179 ? -16.330 -8.092 -2.012 1.00 92.31 179 LEU A O 1
ATOM 1457 N N . THR A 1 180 ? -16.593 -8.749 -4.137 1.00 85.12 180 THR A N 1
ATOM 1458 C CA . THR A 1 180 ? -17.904 -9.407 -3.977 1.00 85.12 180 THR A CA 1
ATOM 1459 C C . THR A 1 180 ? -17.924 -10.485 -2.889 1.00 85.12 180 THR A C 1
ATOM 1461 O O . THR A 1 180 ? -18.979 -10.818 -2.363 1.00 85.12 180 THR A O 1
ATOM 1464 N N . ARG A 1 181 ? -16.759 -11.030 -2.519 1.00 86.75 181 ARG A N 1
ATOM 1465 C CA . ARG A 1 181 ? -16.624 -12.063 -1.478 1.00 86.75 181 ARG A CA 1
ATOM 1466 C C . ARG A 1 181 ? -16.256 -11.500 -0.104 1.00 86.75 181 ARG A C 1
ATOM 1468 O O . ARG A 1 181 ? -16.076 -12.272 0.839 1.00 86.75 181 ARG A O 1
ATOM 1475 N N . LEU A 1 182 ? -16.109 -10.181 0.019 1.00 88.75 182 LEU A N 1
ATOM 1476 C CA . LEU A 1 182 ? -15.938 -9.520 1.306 1.00 88.75 182 LEU A CA 1
ATOM 1477 C C . LEU A 1 182 ? -17.288 -9.360 1.997 1.00 88.75 182 LEU A C 1
ATOM 1479 O O . LEU A 1 182 ? -18.291 -9.032 1.375 1.00 88.75 182 LEU A O 1
ATOM 1483 N N . ARG A 1 183 ? -17.286 -9.554 3.313 1.00 91.38 183 ARG A N 1
ATOM 1484 C CA . ARG A 1 183 ? -18.456 -9.305 4.155 1.00 91.38 183 ARG A CA 1
ATOM 1485 C C . ARG A 1 183 ? -18.758 -7.807 4.248 1.00 91.38 183 ARG A C 1
ATOM 1487 O O . ARG A 1 183 ? -17.857 -6.973 4.111 1.00 91.38 183 ARG A O 1
ATOM 1494 N N . ASP A 1 184 ? -19.988 -7.465 4.611 1.00 90.06 184 ASP A N 1
ATOM 1495 C CA . ASP A 1 184 ? -20.439 -6.073 4.742 1.00 90.06 184 ASP A CA 1
ATOM 1496 C C . ASP A 1 184 ? -19.598 -5.241 5.719 1.00 90.06 184 ASP A C 1
ATOM 1498 O O . ASP A 1 184 ? -19.311 -4.069 5.460 1.00 90.06 184 ASP A O 1
ATOM 1502 N N . ASP A 1 185 ? -19.133 -5.836 6.823 1.00 90.19 185 ASP A N 1
ATOM 1503 C CA . ASP A 1 185 ? -18.246 -5.165 7.780 1.00 90.19 185 ASP A CA 1
ATOM 1504 C C . ASP A 1 185 ? -16.894 -4.801 7.144 1.00 90.19 185 ASP A C 1
ATOM 1506 O O . ASP A 1 185 ? -16.367 -3.705 7.357 1.00 90.19 185 ASP A O 1
ATOM 1510 N N . GLN A 1 186 ? -16.358 -5.683 6.299 1.00 92.88 186 GLN A N 1
ATOM 1511 C CA . GLN A 1 186 ? -15.106 -5.468 5.574 1.00 92.88 186 GLN A CA 1
ATOM 1512 C C . GLN A 1 186 ? -15.270 -4.404 4.482 1.00 92.88 186 GLN A C 1
ATOM 1514 O O . GLN A 1 186 ? -14.446 -3.488 4.384 1.00 92.88 186 GLN A O 1
ATOM 1519 N N . LEU A 1 187 ? -16.361 -4.472 3.713 1.00 94.12 187 LEU A N 1
ATOM 1520 C CA . LEU A 1 187 ? -16.717 -3.468 2.706 1.00 94.12 187 LEU A CA 1
ATOM 1521 C C . LEU A 1 187 ? -16.893 -2.084 3.342 1.00 94.12 187 LEU A C 1
ATOM 1523 O O . LEU A 1 187 ? -16.352 -1.091 2.846 1.00 94.12 187 LEU A O 1
ATOM 1527 N N . ARG A 1 188 ? -17.566 -2.011 4.497 1.00 95.31 188 ARG A N 1
ATOM 1528 C CA . ARG A 1 188 ? -17.734 -0.770 5.264 1.00 95.31 188 ARG A CA 1
ATOM 1529 C C . ARG A 1 188 ? -16.395 -0.176 5.688 1.00 95.31 188 ARG A C 1
ATOM 1531 O O . ARG A 1 188 ? -16.216 1.037 5.584 1.00 95.31 188 ARG A O 1
ATOM 1538 N N . ILE A 1 189 ? -15.443 -0.994 6.140 1.00 95.69 189 ILE A N 1
ATOM 1539 C CA . ILE A 1 189 ? -14.100 -0.520 6.511 1.00 95.69 189 ILE A CA 1
ATOM 1540 C C . ILE A 1 189 ? -13.385 0.097 5.305 1.00 95.69 189 ILE A C 1
ATOM 1542 O O . ILE A 1 189 ? -12.844 1.199 5.429 1.00 95.69 189 ILE A O 1
ATOM 1546 N N . ILE A 1 190 ? -13.420 -0.568 4.145 1.00 97.06 190 ILE A N 1
ATOM 1547 C CA . ILE A 1 190 ? -12.813 -0.066 2.901 1.00 97.06 190 ILE A CA 1
ATOM 1548 C C . ILE A 1 190 ? -13.471 1.252 2.483 1.00 97.06 190 ILE A C 1
ATOM 1550 O O . ILE A 1 190 ? -12.770 2.239 2.257 1.00 97.06 190 ILE A O 1
ATOM 1554 N N . ARG A 1 191 ? -14.808 1.314 2.461 1.00 97.38 191 ARG A N 1
ATOM 1555 C CA . ARG A 1 191 ? -15.564 2.520 2.096 1.00 97.38 191 ARG A CA 1
ATOM 1556 C C . ARG A 1 191 ? -15.257 3.695 3.022 1.00 97.38 191 ARG A C 1
ATOM 1558 O O . ARG A 1 191 ? -14.961 4.790 2.553 1.00 97.38 191 ARG A O 1
ATOM 1565 N N . LEU A 1 192 ? -15.273 3.476 4.337 1.00 97.38 192 LEU A N 1
ATOM 1566 C CA . LEU A 1 192 ? -14.939 4.514 5.313 1.00 97.38 192 LEU A CA 1
ATOM 1567 C C . LEU A 1 192 ? -13.484 4.976 5.181 1.00 97.38 192 LEU A C 1
ATOM 1569 O O . LEU A 1 192 ? -13.196 6.151 5.408 1.00 97.38 192 LEU A O 1
ATOM 1573 N N . HIS A 1 193 ? -12.563 4.069 4.846 1.00 98.06 193 HIS A N 1
ATOM 1574 C CA . HIS A 1 193 ? -11.173 4.429 4.596 1.00 98.06 193 HIS A CA 1
ATOM 1575 C C . HIS A 1 193 ? -11.029 5.278 3.326 1.00 98.06 193 HIS A C 1
ATOM 1577 O O . HIS A 1 193 ? -10.371 6.313 3.390 1.00 98.06 193 HIS A O 1
ATOM 1583 N N . LEU A 1 194 ? -11.701 4.912 2.227 1.00 98.19 194 LEU A N 1
ATOM 1584 C CA . LEU A 1 194 ? -11.740 5.701 0.990 1.00 98.19 194 LEU A CA 1
ATOM 1585 C C . LEU A 1 194 ? -12.289 7.106 1.230 1.00 98.19 194 LEU A C 1
ATOM 1587 O O . LEU A 1 194 ? -11.660 8.068 0.809 1.00 98.19 194 LEU A O 1
ATOM 1591 N N . ILE A 1 195 ? -13.403 7.237 1.961 1.00 97.94 195 ILE A N 1
ATOM 1592 C CA . ILE A 1 195 ? -13.965 8.546 2.327 1.00 97.94 195 ILE A CA 1
ATOM 1593 C C . ILE A 1 195 ? -12.910 9.379 3.059 1.00 97.94 195 ILE A C 1
ATOM 1595 O O . ILE A 1 195 ? -12.611 10.490 2.640 1.00 97.94 195 ILE A O 1
ATOM 1599 N N . THR A 1 196 ? -12.286 8.821 4.105 1.00 97.69 196 THR A N 1
ATOM 1600 C CA . THR A 1 196 ? -11.237 9.528 4.857 1.00 97.69 196 THR A CA 1
ATOM 1601 C C . THR A 1 196 ? -10.069 9.933 3.954 1.00 97.69 196 THR A C 1
ATOM 1603 O O . THR A 1 196 ? -9.638 11.077 4.004 1.00 97.69 196 THR A O 1
ATOM 1606 N N . VAL A 1 197 ? -9.562 9.035 3.108 1.00 97.75 197 VAL A N 1
ATOM 1607 C CA . VAL A 1 197 ? -8.444 9.355 2.209 1.00 97.75 197 VAL A CA 1
ATOM 1608 C C . VAL A 1 197 ? -8.830 10.434 1.202 1.00 97.75 197 VAL A C 1
ATOM 1610 O O . VAL A 1 197 ? -8.048 11.356 0.998 1.00 97.75 197 VAL A O 1
ATOM 1613 N N . HIS A 1 198 ? -10.017 10.358 0.599 1.00 97.50 198 HIS A N 1
ATOM 1614 C CA . HIS A 1 198 ? -10.458 11.329 -0.400 1.00 97.50 198 HIS A CA 1
ATOM 1615 C C . HIS A 1 198 ? -10.683 12.715 0.193 1.00 97.50 198 HIS A C 1
ATOM 1617 O O . HIS A 1 198 ? -10.277 13.678 -0.440 1.00 97.50 198 HIS A O 1
ATOM 1623 N N . THR A 1 199 ? -11.231 12.825 1.407 1.00 97.12 199 THR A N 1
ATOM 1624 C CA . THR A 1 199 ? -11.384 14.117 2.100 1.00 97.12 199 THR A CA 1
ATOM 1625 C C . THR A 1 199 ? -10.041 14.826 2.302 1.00 97.12 199 THR A C 1
ATOM 1627 O O . THR A 1 199 ? -9.921 16.028 2.071 1.00 97.12 199 THR A O 1
ATOM 1630 N N . TYR A 1 200 ? -9.005 14.089 2.709 1.00 97.12 200 TYR A N 1
ATOM 1631 C CA . TYR A 1 200 ? -7.667 14.665 2.874 1.00 97.12 200 TYR A CA 1
ATOM 1632 C C . TYR A 1 200 ? -6.974 14.896 1.527 1.00 97.12 200 TYR A C 1
ATOM 1634 O O . TYR A 1 200 ? -6.289 15.896 1.350 1.00 97.12 200 TYR A O 1
ATOM 1642 N N . ALA A 1 201 ? -7.151 14.004 0.552 1.00 95.25 201 ALA A N 1
ATOM 1643 C CA . ALA A 1 201 ? -6.553 14.163 -0.770 1.00 95.25 201 ALA A CA 1
ATOM 1644 C C . ALA A 1 201 ? -7.139 15.360 -1.537 1.00 95.25 201 ALA A C 1
ATOM 1646 O O . ALA A 1 201 ? -6.380 16.098 -2.157 1.00 95.25 201 ALA A O 1
ATOM 1647 N N . SER A 1 202 ? -8.454 15.597 -1.457 1.00 95.06 202 SER A N 1
ATOM 1648 C CA . SER A 1 202 ? -9.122 16.719 -2.136 1.00 95.06 202 SER A CA 1
ATOM 1649 C C . SER A 1 202 ? -8.710 18.087 -1.596 1.00 95.06 202 SER A C 1
ATOM 1651 O O . SER A 1 202 ? -8.894 19.089 -2.274 1.00 95.06 202 SER A O 1
ATOM 1653 N N . THR A 1 203 ? -8.158 18.129 -0.384 1.00 95.00 203 THR A N 1
ATOM 1654 C CA . THR A 1 203 ? -7.666 19.346 0.274 1.00 95.00 203 THR A CA 1
ATOM 1655 C C . THR A 1 203 ? -6.137 19.449 0.254 1.00 95.00 203 THR A C 1
ATOM 1657 O O . THR A 1 203 ? -5.577 20.342 0.871 1.00 95.00 203 THR A O 1
ATOM 1660 N N . GLY A 1 204 ? -5.436 18.543 -0.442 1.00 94.12 204 GLY A N 1
ATOM 1661 C CA . GLY A 1 204 ? -3.968 18.533 -0.511 1.00 94.12 204 GLY A CA 1
ATOM 1662 C C . GLY A 1 204 ? -3.262 17.973 0.735 1.00 94.12 204 GLY A C 1
ATOM 1663 O O . GLY A 1 204 ? -2.037 17.891 0.761 1.00 94.12 204 GLY A O 1
ATOM 1664 N N . HIS A 1 205 ? -4.009 17.501 1.734 1.00 95.75 205 HIS A N 1
ATOM 1665 C CA . HIS A 1 205 ? -3.515 17.043 3.039 1.00 95.75 205 HIS A CA 1
ATOM 1666 C C . HIS A 1 205 ? -3.363 15.517 3.159 1.00 95.75 205 HIS A C 1
ATOM 1668 O O . HIS A 1 205 ? -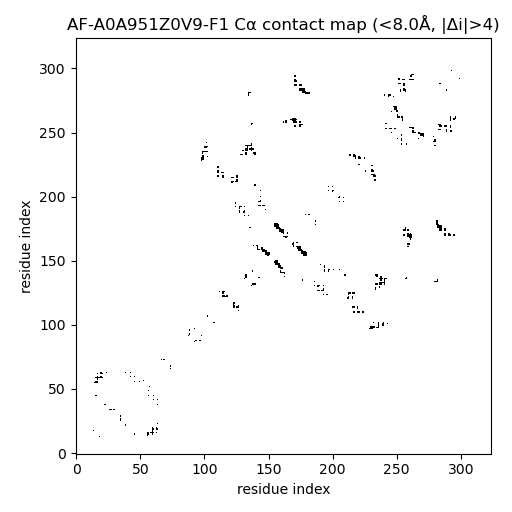3.309 14.957 4.258 1.00 95.75 205 HIS A O 1
ATOM 1674 N N . PHE A 1 206 ? -3.282 14.789 2.040 1.00 96.19 206 PHE A N 1
ATOM 1675 C CA . PHE A 1 206 ? -3.078 13.334 2.075 1.00 96.19 206 PHE A CA 1
ATOM 1676 C C . PHE A 1 206 ? -1.799 12.940 2.832 1.00 96.19 206 PHE A C 1
ATOM 1678 O O . PHE A 1 206 ? -1.792 11.957 3.579 1.00 96.19 206 PHE A O 1
ATOM 1685 N N . GLN A 1 207 ? -0.720 13.703 2.641 1.00 96.25 207 GLN A N 1
ATOM 1686 C CA . GLN A 1 207 ? 0.565 13.417 3.271 1.00 96.25 207 GLN A CA 1
ATOM 1687 C C . GLN A 1 207 ? 0.475 13.514 4.802 1.00 96.25 207 GLN A C 1
ATOM 1689 O O . GLN A 1 207 ? 1.030 12.654 5.484 1.00 96.25 207 GLN A O 1
ATOM 1694 N N . ASP A 1 208 ? -0.307 14.459 5.332 1.00 95.81 208 ASP A N 1
ATOM 1695 C CA . ASP A 1 208 ? -0.535 14.626 6.772 1.00 95.81 208 ASP A CA 1
ATOM 1696 C C . ASP A 1 208 ? -1.261 13.412 7.363 1.00 95.81 208 ASP A C 1
ATOM 1698 O O . ASP A 1 208 ? -0.823 12.834 8.362 1.00 95.81 208 ASP A O 1
ATOM 1702 N N . LEU A 1 209 ? -2.327 12.953 6.695 1.00 97.19 209 LEU A N 1
ATOM 1703 C CA . LEU A 1 209 ? -3.045 11.732 7.070 1.00 97.19 209 LEU A CA 1
ATOM 1704 C C . LEU A 1 209 ? -2.108 10.512 7.058 1.00 97.19 209 LEU A C 1
ATOM 1706 O O . LEU A 1 209 ? -2.112 9.708 7.998 1.00 97.19 209 LEU A O 1
ATOM 1710 N N . TYR A 1 210 ? -1.309 10.363 5.996 1.00 97.44 210 TYR A N 1
ATOM 1711 C CA . TYR A 1 210 ? -0.349 9.268 5.859 1.00 97.44 210 TYR A CA 1
ATOM 1712 C C . TYR A 1 210 ? 0.700 9.288 6.966 1.00 97.44 210 TYR A C 1
ATOM 1714 O O . TYR A 1 210 ? 0.919 8.256 7.613 1.00 97.44 210 TYR A O 1
ATOM 1722 N N . ASP A 1 211 ? 1.318 10.442 7.210 1.00 96.81 211 ASP A N 1
ATOM 1723 C CA . ASP A 1 211 ? 2.377 10.605 8.195 1.00 96.81 211 ASP A CA 1
ATOM 1724 C C . ASP A 1 211 ? 1.866 10.412 9.620 1.00 96.81 211 ASP A C 1
ATOM 1726 O O . ASP A 1 211 ? 2.465 9.644 10.381 1.00 96.81 211 ASP A O 1
ATOM 1730 N N . ALA A 1 212 ? 0.712 10.979 9.957 1.00 96.69 212 ALA A N 1
ATOM 1731 C CA . ALA A 1 212 ? 0.093 10.786 11.258 1.00 96.69 212 ALA A CA 1
ATOM 1732 C C . ALA A 1 212 ? -0.241 9.308 11.528 1.00 96.69 212 ALA A C 1
ATOM 1734 O O . ALA A 1 212 ? 0.111 8.763 12.583 1.00 96.69 212 ALA A O 1
ATOM 1735 N N . CYS A 1 213 ? -0.845 8.615 10.554 1.00 97.88 213 CYS A N 1
ATOM 1736 C CA . CYS A 1 213 ? -1.184 7.199 10.691 1.00 97.88 213 CYS A CA 1
ATOM 1737 C C . CYS A 1 213 ? 0.067 6.316 10.806 1.00 97.88 213 CYS A C 1
ATOM 1739 O O . CYS A 1 213 ? 0.150 5.486 11.715 1.00 97.88 213 CYS A O 1
ATOM 1741 N N . ARG A 1 214 ? 1.072 6.484 9.930 1.00 95.62 214 ARG A N 1
ATOM 1742 C CA . ARG A 1 214 ? 2.293 5.653 9.982 1.00 95.62 214 ARG A CA 1
ATOM 1743 C C . ARG A 1 214 ? 3.094 5.885 11.263 1.00 95.62 214 ARG A C 1
ATOM 1745 O O . ARG A 1 214 ? 3.673 4.931 11.782 1.00 95.62 214 ARG A O 1
ATOM 1752 N N . GLN A 1 215 ? 3.135 7.118 11.771 1.00 95.69 215 GLN A N 1
ATOM 1753 C CA . GLN A 1 215 ? 3.840 7.444 13.008 1.00 95.69 215 GLN A CA 1
ATOM 1754 C C . GLN A 1 215 ? 3.114 6.852 14.212 1.00 95.69 215 GLN A C 1
ATOM 1756 O O . GLN A 1 215 ? 3.761 6.288 15.091 1.00 95.69 215 GLN A O 1
ATOM 1761 N N . LEU A 1 216 ? 1.778 6.909 14.249 1.00 97.06 216 LEU A N 1
ATOM 1762 C CA . LEU A 1 216 ? 1.014 6.273 15.319 1.00 97.06 216 LEU A CA 1
ATOM 1763 C C . LEU A 1 216 ? 1.194 4.749 15.319 1.00 97.06 216 LEU A C 1
ATOM 1765 O O . LEU A 1 216 ? 1.442 4.182 16.381 1.00 97.06 216 LEU A O 1
ATOM 1769 N N . VAL A 1 217 ? 1.142 4.095 14.151 1.00 95.81 217 VAL A N 1
ATOM 1770 C CA . VAL A 1 217 ? 1.429 2.651 14.030 1.00 95.81 217 VAL A CA 1
ATOM 1771 C C . VAL A 1 217 ? 2.819 2.330 14.576 1.00 95.81 217 VAL A C 1
ATOM 1773 O O 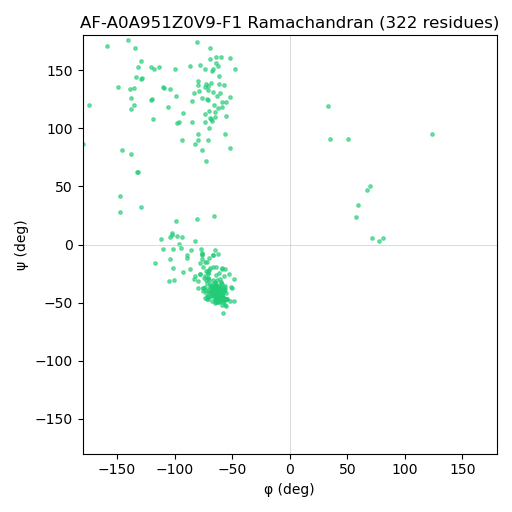. VAL A 1 217 ? 2.954 1.405 15.374 1.00 95.81 217 VAL A O 1
ATOM 1776 N N . ARG A 1 218 ? 3.840 3.115 14.202 1.00 93.38 218 ARG A N 1
ATOM 1777 C CA . ARG A 1 218 ? 5.212 2.944 14.701 1.00 93.38 218 ARG A CA 1
ATOM 1778 C C . ARG A 1 218 ? 5.272 3.073 16.225 1.00 93.38 218 ARG A C 1
ATOM 1780 O O . ARG A 1 218 ? 5.772 2.157 16.866 1.00 93.38 218 ARG A O 1
ATOM 1787 N N . ARG A 1 219 ? 4.721 4.157 16.786 1.00 94.69 219 ARG A N 1
ATOM 1788 C CA . ARG A 1 219 ? 4.729 4.432 18.233 1.00 94.69 219 ARG A CA 1
ATOM 1789 C C . ARG A 1 219 ? 4.020 3.347 19.033 1.00 94.69 219 ARG A C 1
ATOM 1791 O O . ARG A 1 219 ? 4.544 2.891 20.042 1.00 94.69 219 ARG A O 1
ATOM 1798 N N . LYS A 1 220 ? 2.840 2.907 18.585 1.00 95.19 220 LYS A N 1
ATOM 1799 C CA . LYS A 1 220 ? 2.119 1.807 19.241 1.00 95.19 220 LYS A CA 1
ATOM 1800 C C . LYS A 1 220 ? 2.907 0.508 19.153 1.00 95.19 220 LYS A C 1
ATOM 1802 O O . LYS A 1 220 ? 3.045 -0.177 20.154 1.00 95.19 220 LYS A O 1
ATOM 1807 N N . ALA A 1 221 ? 3.492 0.204 18.000 1.00 93.12 221 ALA A N 1
ATOM 1808 C CA . ALA A 1 221 ? 4.321 -0.981 17.856 1.00 93.12 221 ALA A CA 1
ATOM 1809 C C . ALA A 1 221 ? 5.593 -0.960 18.719 1.00 93.12 221 ALA A C 1
ATOM 1811 O O . ALA A 1 221 ? 6.007 -2.022 19.176 1.00 93.12 221 ALA A O 1
ATOM 1812 N N . ASP A 1 222 ? 6.219 0.203 18.920 1.00 92.12 222 ASP A N 1
ATOM 1813 C CA . ASP A 1 222 ? 7.346 0.363 19.851 1.00 92.12 222 ASP A CA 1
ATOM 1814 C C . ASP A 1 222 ? 6.925 0.110 21.296 1.00 92.12 222 ASP A C 1
ATOM 1816 O O . ASP A 1 222 ? 7.626 -0.587 22.020 1.00 92.12 222 ASP A O 1
ATOM 1820 N N . ALA A 1 223 ? 5.755 0.612 21.693 1.00 92.81 223 ALA A N 1
ATOM 1821 C CA . ALA A 1 223 ? 5.227 0.406 23.036 1.00 92.81 223 ALA A CA 1
ATOM 1822 C C . ALA A 1 223 ? 4.866 -1.065 23.311 1.00 92.81 223 ALA A C 1
ATOM 1824 O O . ALA A 1 223 ? 5.162 -1.577 24.384 1.00 92.81 223 ALA A O 1
ATOM 1825 N N . ILE A 1 224 ? 4.247 -1.754 22.344 1.00 93.31 224 ILE A N 1
ATOM 1826 C CA . ILE A 1 224 ? 3.837 -3.159 22.506 1.00 93.31 224 ILE A CA 1
ATOM 1827 C C . ILE A 1 224 ? 5.054 -4.096 22.451 1.00 93.31 224 ILE A C 1
ATOM 1829 O O . ILE A 1 224 ? 5.121 -5.079 23.187 1.00 93.31 224 ILE A O 1
ATOM 1833 N N . TRP A 1 225 ? 6.022 -3.815 21.571 1.00 92.56 225 TRP A N 1
ATOM 1834 C CA . TRP A 1 225 ? 7.153 -4.710 21.310 1.00 92.56 225 TRP A CA 1
ATOM 1835 C C . TRP A 1 225 ? 8.514 -3.999 21.310 1.00 92.56 225 TRP A C 1
ATOM 1837 O O . TRP A 1 225 ? 9.224 -4.053 20.302 1.00 92.56 225 TRP A O 1
ATOM 1847 N N . PRO A 1 226 ? 8.951 -3.407 22.432 1.00 88.69 226 PRO A N 1
ATOM 1848 C CA . PRO A 1 226 ? 10.148 -2.558 22.482 1.00 88.69 226 PRO A CA 1
ATOM 1849 C C . PRO A 1 226 ? 11.450 -3.280 22.103 1.00 88.69 226 PRO A C 1
ATOM 1851 O O . PRO A 1 226 ? 12.407 -2.654 21.663 1.00 88.69 226 PRO A O 1
ATOM 1854 N N . LYS A 1 227 ? 11.496 -4.611 22.250 1.00 87.00 227 LYS A N 1
ATOM 1855 C CA . LYS A 1 227 ? 12.686 -5.433 21.972 1.00 87.00 227 LYS A CA 1
ATOM 1856 C C . LYS A 1 227 ? 12.720 -6.026 20.557 1.00 87.00 227 LYS A C 1
ATOM 1858 O O . LYS A 1 227 ? 13.673 -6.724 20.214 1.00 87.00 227 LYS A O 1
ATOM 1863 N N . ARG A 1 228 ? 11.687 -5.827 19.726 1.00 84.44 228 ARG A N 1
ATOM 1864 C CA . ARG A 1 228 ? 11.663 -6.410 18.374 1.00 84.44 228 ARG A CA 1
ATOM 1865 C C . ARG A 1 228 ? 12.533 -5.588 17.427 1.00 84.44 228 ARG A C 1
ATOM 1867 O O . ARG A 1 228 ? 12.372 -4.389 17.287 1.00 84.44 228 ARG A O 1
ATOM 1874 N N . SER A 1 229 ? 13.393 -6.260 16.666 1.00 77.88 229 SER A N 1
ATOM 1875 C CA . SER A 1 229 ? 14.225 -5.612 15.638 1.00 77.88 229 SER A CA 1
ATOM 1876 C C . SER A 1 229 ? 13.432 -5.122 14.417 1.00 77.88 229 SER A C 1
ATOM 1878 O O . SER A 1 229 ? 13.966 -4.418 13.556 1.00 77.88 229 SER A O 1
ATOM 1880 N N . ARG A 1 230 ? 12.163 -5.530 14.301 1.00 79.75 230 ARG A N 1
ATOM 1881 C CA . ARG A 1 230 ? 11.268 -5.193 13.195 1.00 79.75 230 ARG A CA 1
ATOM 1882 C C . ARG A 1 230 ? 9.883 -4.875 13.717 1.00 79.75 230 ARG A C 1
ATOM 1884 O O . ARG A 1 230 ? 9.313 -5.659 14.472 1.00 79.75 230 ARG A O 1
ATOM 1891 N N . HIS A 1 231 ? 9.313 -3.786 13.216 1.00 84.81 231 HIS A N 1
ATOM 1892 C CA . HIS A 1 231 ? 7.978 -3.344 13.599 1.00 84.81 231 HIS A CA 1
ATOM 1893 C C . HIS A 1 231 ? 7.032 -3.267 12.395 1.00 84.81 231 HIS A C 1
ATOM 1895 O O . HIS A 1 231 ? 7.478 -3.107 11.247 1.00 84.81 231 HIS A O 1
ATOM 1901 N N . PRO A 1 232 ? 5.720 -3.431 12.630 1.00 87.38 232 PRO A N 1
ATOM 1902 C CA . PRO A 1 232 ? 4.710 -3.231 11.610 1.00 87.38 232 PRO A CA 1
ATOM 1903 C C . PRO A 1 232 ? 4.696 -1.784 11.102 1.00 87.38 232 PRO A C 1
ATOM 1905 O O . PRO A 1 232 ? 5.058 -0.828 11.785 1.00 87.38 232 PRO A O 1
ATOM 1908 N N . SER A 1 233 ? 4.241 -1.633 9.866 1.00 90.12 233 SER A N 1
ATOM 1909 C CA . SER A 1 233 ? 3.929 -0.352 9.231 1.00 90.12 233 SER A CA 1
ATOM 1910 C C . SER A 1 233 ? 2.662 -0.508 8.392 1.00 90.12 233 SER A C 1
ATOM 1912 O O . SER A 1 233 ? 2.202 -1.627 8.185 1.00 90.12 233 SER A O 1
ATOM 1914 N N . LEU A 1 234 ? 2.151 0.570 7.795 1.00 91.12 234 LEU A N 1
ATOM 1915 C CA . LEU A 1 234 ? 1.054 0.460 6.818 1.00 91.12 234 LEU A CA 1
ATOM 1916 C C . LEU A 1 234 ? 1.403 -0.463 5.630 1.00 91.12 234 LEU A C 1
ATOM 1918 O O . LEU A 1 234 ? 0.536 -1.116 5.065 1.00 91.12 234 LEU A O 1
ATOM 1922 N N . TYR A 1 235 ? 2.690 -0.598 5.286 1.00 88.06 235 TYR A N 1
ATOM 1923 C CA . TYR A 1 235 ? 3.146 -1.551 4.265 1.00 88.06 235 TYR A CA 1
ATOM 1924 C C . TYR A 1 235 ? 3.157 -3.009 4.745 1.00 88.06 235 TYR A C 1
ATOM 1926 O O . TYR A 1 235 ? 3.178 -3.913 3.915 1.00 88.06 235 TYR A O 1
ATOM 1934 N N . THR A 1 236 ? 3.157 -3.253 6.059 1.00 86.50 236 THR A N 1
ATOM 1935 C CA . THR A 1 236 ? 3.070 -4.611 6.615 1.00 86.50 236 THR A CA 1
ATOM 1936 C C . THR A 1 236 ? 1.738 -5.250 6.259 1.00 86.50 236 THR A C 1
ATOM 1938 O O . THR A 1 236 ? 1.745 -6.401 5.844 1.00 86.50 236 THR A O 1
ATOM 1941 N N . ALA A 1 237 ? 0.639 -4.492 6.283 1.00 89.00 237 ALA A N 1
ATOM 1942 C CA . ALA A 1 237 ? -0.670 -4.967 5.841 1.00 89.00 237 ALA A CA 1
ATOM 1943 C C . ALA A 1 237 ? -0.641 -5.479 4.387 1.00 89.00 237 ALA A C 1
ATOM 1945 O O . ALA A 1 237 ? -1.031 -6.611 4.115 1.00 89.00 237 ALA A O 1
ATOM 1946 N N . ARG A 1 238 ? -0.034 -4.714 3.466 1.00 90.12 238 ARG A N 1
ATOM 1947 C CA . ARG A 1 238 ? 0.193 -5.168 2.082 1.00 90.12 238 ARG A CA 1
ATOM 1948 C C . ARG A 1 238 ? 1.093 -6.407 2.002 1.00 90.12 238 ARG A C 1
ATOM 1950 O O . ARG A 1 238 ? 0.918 -7.235 1.114 1.00 90.12 238 ARG A O 1
ATOM 1957 N N . HIS A 1 239 ? 2.100 -6.529 2.867 1.00 85.31 239 HIS A N 1
ATOM 1958 C CA . HIS A 1 239 ? 2.957 -7.718 2.893 1.00 85.31 239 HIS A CA 1
ATOM 1959 C C . HIS A 1 239 ? 2.219 -8.960 3.387 1.00 85.31 239 HIS A C 1
ATOM 1961 O O . HIS A 1 239 ? 2.456 -10.029 2.836 1.00 85.31 239 HIS A O 1
ATOM 1967 N N . MET A 1 240 ? 1.329 -8.808 4.367 1.00 84.12 240 MET A N 1
ATOM 1968 C CA . MET A 1 240 ? 0.453 -9.879 4.837 1.00 84.12 240 MET A CA 1
ATOM 1969 C C . MET A 1 240 ? -0.496 -10.315 3.720 1.00 84.12 240 MET A C 1
ATOM 1971 O O . MET A 1 240 ? -0.485 -11.486 3.366 1.00 84.12 240 MET A O 1
ATOM 1975 N N . PHE A 1 241 ? -1.174 -9.367 3.063 1.00 89.31 241 PHE A N 1
ATOM 1976 C CA . PHE A 1 241 ? -1.991 -9.653 1.879 1.00 89.31 241 PHE A CA 1
ATOM 1977 C C . PHE A 1 241 ? -1.206 -10.427 0.815 1.00 89.31 241 PHE A C 1
ATOM 1979 O O . PHE A 1 241 ? -1.652 -11.447 0.310 1.00 89.31 241 PHE A O 1
ATOM 1986 N N . ALA A 1 242 ? 0.005 -9.967 0.489 1.00 86.69 242 ALA A N 1
ATOM 1987 C CA . ALA A 1 242 ? 0.846 -10.618 -0.508 1.00 86.69 242 ALA A CA 1
ATOM 1988 C C . ALA A 1 242 ? 1.287 -12.027 -0.093 1.00 86.69 242 ALA A C 1
ATOM 1990 O O . ALA A 1 242 ? 1.518 -12.865 -0.959 1.00 86.69 242 ALA A O 1
ATOM 1991 N N . ALA A 1 243 ? 1.484 -12.271 1.204 1.00 82.69 243 ALA A N 1
ATOM 1992 C CA . ALA A 1 243 ? 1.835 -13.588 1.714 1.00 82.69 243 ALA A CA 1
ATOM 1993 C C . ALA A 1 243 ? 0.650 -14.550 1.581 1.00 82.69 243 ALA A C 1
ATOM 1995 O O . ALA A 1 243 ? 0.848 -15.652 1.079 1.00 82.69 243 ALA A O 1
ATOM 1996 N N . ASP A 1 244 ? -0.552 -14.099 1.940 1.00 82.38 244 ASP A N 1
ATOM 1997 C CA . ASP A 1 244 ? -1.782 -14.885 1.809 1.00 82.38 244 ASP A CA 1
ATOM 1998 C C . ASP A 1 244 ? -2.096 -15.146 0.331 1.00 82.38 244 ASP A C 1
ATOM 2000 O O . ASP A 1 244 ? -2.340 -16.281 -0.064 1.00 82.38 244 ASP A O 1
ATOM 2004 N N . ALA A 1 245 ? -1.944 -14.134 -0.528 1.00 85.38 245 ALA A N 1
ATOM 2005 C CA . ALA A 1 245 ? -2.148 -14.273 -1.967 1.00 85.38 245 ALA A CA 1
ATOM 2006 C C . ALA A 1 245 ? -1.191 -15.297 -2.577 1.00 85.38 245 ALA A C 1
ATOM 2008 O O . ALA A 1 245 ? -1.605 -16.110 -3.388 1.00 85.38 245 ALA A O 1
ATOM 2009 N N . LYS A 1 246 ? 0.077 -15.303 -2.155 1.00 82.12 246 LYS A N 1
ATOM 2010 C CA . LYS A 1 246 ? 1.068 -16.293 -2.607 1.00 82.12 246 LYS A CA 1
ATOM 2011 C C . LYS A 1 246 ? 0.835 -17.695 -2.058 1.00 82.12 246 LYS A C 1
ATOM 2013 O O . LYS A 1 246 ? 1.335 -18.646 -2.643 1.00 82.12 246 LYS A O 1
ATOM 2018 N N . ALA A 1 247 ? 0.162 -17.816 -0.918 1.00 80.31 247 ALA A N 1
ATOM 2019 C CA . ALA A 1 247 ? -0.220 -19.111 -0.372 1.00 80.31 247 ALA A CA 1
ATOM 2020 C C . ALA A 1 247 ? -1.442 -19.694 -1.098 1.00 80.31 247 ALA A C 1
ATOM 2022 O O . ALA A 1 247 ? -1.612 -20.907 -1.106 1.00 80.31 247 ALA A O 1
ATOM 2023 N N . MET A 1 248 ? -2.278 -18.836 -1.689 1.00 77.19 248 MET A N 1
ATOM 2024 C CA . MET A 1 248 ? -3.561 -19.220 -2.280 1.00 77.19 248 MET A CA 1
ATOM 2025 C C . MET A 1 248 ? -3.577 -19.263 -3.806 1.00 77.19 248 MET A C 1
ATOM 2027 O O . MET A 1 248 ? -4.352 -20.022 -4.377 1.00 77.19 248 MET A O 1
ATOM 2031 N N . PHE A 1 249 ? -2.788 -18.421 -4.464 1.00 81.00 249 PHE A N 1
ATOM 2032 C CA . PHE A 1 249 ? -2.911 -18.164 -5.891 1.00 81.00 249 PHE A CA 1
ATOM 2033 C C . PHE A 1 249 ? -1.577 -18.297 -6.618 1.00 81.00 249 PHE A C 1
ATOM 2035 O O . PHE A 1 249 ? -0.499 -18.130 -6.040 1.00 81.00 249 PHE A O 1
ATOM 2042 N N . ASP A 1 250 ? -1.669 -18.528 -7.925 1.00 79.31 250 ASP A N 1
ATOM 2043 C CA . ASP A 1 250 ? -0.508 -18.519 -8.802 1.00 79.31 250 ASP A CA 1
ATOM 2044 C C . ASP A 1 250 ? 0.090 -17.108 -8.973 1.00 79.31 250 ASP A C 1
ATOM 2046 O O . ASP A 1 250 ? -0.480 -16.078 -8.598 1.00 79.31 250 ASP A O 1
ATOM 2050 N N . GLN A 1 251 ? 1.276 -17.052 -9.577 1.00 79.94 251 GLN A N 1
ATOM 2051 C CA . GLN A 1 251 ? 2.016 -15.804 -9.756 1.00 79.94 251 GLN A CA 1
ATOM 2052 C C . GLN A 1 251 ? 1.303 -14.779 -10.640 1.00 79.94 251 GLN A C 1
ATOM 2054 O O . GLN A 1 251 ? 1.494 -13.583 -10.425 1.00 79.94 251 GLN A O 1
ATOM 2059 N N . VAL A 1 252 ? 0.506 -15.215 -11.617 1.00 82.81 252 VAL A N 1
ATOM 2060 C CA . VAL A 1 252 ? -0.210 -14.323 -12.537 1.00 82.81 252 VAL A CA 1
ATOM 2061 C C . VAL A 1 252 ? -1.337 -13.629 -11.785 1.00 82.81 252 VAL A C 1
ATOM 2063 O O . VAL A 1 252 ? -1.438 -12.403 -11.830 1.00 82.81 252 VAL A O 1
ATOM 2066 N N . ILE A 1 253 ? -2.120 -14.386 -11.017 1.00 86.44 253 ILE A N 1
ATOM 2067 C CA . ILE A 1 253 ? -3.171 -13.851 -10.148 1.00 86.44 253 ILE A CA 1
ATOM 2068 C C . ILE A 1 253 ? -2.569 -12.928 -9.086 1.00 86.44 253 ILE A C 1
ATOM 2070 O O . ILE A 1 253 ? -3.035 -11.802 -8.906 1.00 86.44 253 ILE A O 1
ATOM 2074 N N . VAL A 1 254 ? -1.484 -13.347 -8.425 1.00 86.75 254 VAL A N 1
ATOM 2075 C CA . VAL A 1 254 ? -0.775 -12.502 -7.452 1.00 86.75 254 VAL A CA 1
ATOM 2076 C C . VAL A 1 254 ? -0.275 -11.213 -8.109 1.00 86.75 254 VAL A C 1
ATOM 2078 O O . VAL A 1 254 ? -0.397 -10.140 -7.517 1.00 86.75 254 VAL A O 1
ATOM 2081 N N . ALA A 1 255 ? 0.289 -11.280 -9.317 1.00 85.31 255 ALA A N 1
ATOM 2082 C CA . ALA A 1 255 ? 0.775 -10.109 -10.041 1.00 85.31 255 ALA A CA 1
ATOM 2083 C C . ALA A 1 255 ? -0.366 -9.155 -10.419 1.00 85.31 255 ALA A C 1
ATOM 2085 O O . ALA A 1 255 ? -0.227 -7.948 -10.195 1.00 85.31 255 ALA A O 1
ATOM 2086 N N . ALA A 1 256 ? -1.498 -9.688 -10.886 1.00 88.50 256 ALA A N 1
ATOM 2087 C CA . ALA A 1 256 ? -2.694 -8.922 -11.219 1.00 88.50 256 ALA A CA 1
ATOM 2088 C C . ALA A 1 256 ? -3.273 -8.214 -9.979 1.00 88.50 256 ALA A C 1
ATOM 2090 O O . ALA A 1 256 ? -3.435 -6.992 -9.988 1.00 88.50 256 ALA A O 1
ATOM 2091 N N . LEU A 1 257 ? -3.458 -8.939 -8.865 1.00 90.38 257 LEU A N 1
ATOM 2092 C CA . LEU A 1 257 ? -3.902 -8.380 -7.576 1.00 90.38 257 LEU A CA 1
ATOM 2093 C C . LEU A 1 257 ? -2.967 -7.264 -7.081 1.00 90.38 257 LEU A C 1
ATOM 2095 O O . LEU A 1 257 ? -3.394 -6.234 -6.550 1.00 90.38 257 LEU A O 1
ATOM 2099 N N . MET A 1 258 ? -1.659 -7.455 -7.259 1.00 88.38 258 MET A N 1
ATOM 2100 C CA . MET A 1 258 ? -0.632 -6.567 -6.718 1.00 88.38 258 MET A CA 1
ATOM 2101 C C . MET A 1 258 ? -0.252 -5.405 -7.645 1.00 88.38 258 MET A C 1
ATOM 2103 O O . MET A 1 258 ? 0.489 -4.510 -7.206 1.00 88.38 258 MET A O 1
ATOM 2107 N N . GLY A 1 259 ? -0.724 -5.382 -8.892 1.00 84.44 259 GLY A N 1
ATOM 2108 C CA . GLY A 1 259 ? -0.343 -4.359 -9.865 1.00 84.44 259 GLY A CA 1
ATOM 2109 C C . GLY A 1 259 ? 1.127 -4.450 -10.270 1.00 84.44 259 GLY A C 1
ATOM 2110 O O . GLY A 1 259 ? 1.859 -3.461 -10.155 1.00 84.44 259 GLY A O 1
ATOM 2111 N N . HIS A 1 260 ? 1.612 -5.650 -10.594 1.00 81.06 260 HIS A N 1
ATOM 2112 C CA . HIS A 1 260 ? 3.006 -5.912 -10.969 1.00 81.06 260 HIS A CA 1
ATOM 2113 C C . HIS A 1 260 ? 3.123 -6.251 -12.464 1.00 81.06 260 HIS A C 1
ATOM 2115 O O . HIS A 1 260 ? 2.365 -7.076 -12.951 1.00 81.06 260 HIS A O 1
ATOM 2121 N N . ALA A 1 261 ? 4.100 -5.663 -13.172 1.00 62.62 261 ALA A N 1
ATOM 2122 C CA . ALA A 1 261 ? 4.352 -5.962 -14.593 1.00 62.62 261 ALA A CA 1
ATOM 2123 C C . ALA A 1 261 ? 4.906 -7.372 -14.856 1.00 62.62 261 ALA A C 1
ATOM 2125 O O . ALA A 1 261 ? 4.590 -7.975 -15.876 1.00 62.62 261 ALA A O 1
ATOM 2126 N N . SER A 1 262 ? 5.745 -7.885 -13.953 1.00 59.19 262 SER A N 1
ATOM 2127 C CA . SER A 1 262 ? 6.367 -9.205 -14.078 1.00 59.19 262 SER A CA 1
ATOM 2128 C C . SER A 1 262 ? 5.782 -10.166 -13.049 1.00 59.19 262 SER A C 1
ATOM 2130 O O . SER A 1 262 ? 5.645 -9.812 -11.870 1.00 59.19 262 SER A O 1
ATOM 2132 N N . ALA A 1 263 ? 5.472 -11.382 -13.502 1.00 58.84 263 ALA A N 1
ATOM 2133 C CA . ALA A 1 263 ? 5.067 -12.496 -12.647 1.00 58.84 263 ALA A CA 1
ATOM 2134 C C . ALA A 1 263 ? 6.254 -13.093 -11.861 1.00 58.84 263 ALA A C 1
ATOM 2136 O O . ALA A 1 263 ? 6.057 -13.790 -10.868 1.00 58.84 263 ALA A O 1
ATOM 2137 N N . GLU A 1 264 ? 7.497 -12.777 -12.240 1.00 51.59 264 GLU A N 1
ATOM 2138 C CA . GLU A 1 264 ? 8.698 -13.465 -11.774 1.00 51.59 264 GLU A CA 1
ATOM 2139 C C . GLU A 1 264 ? 9.091 -13.051 -10.341 1.00 51.59 264 GLU A C 1
ATOM 2141 O O . GLU A 1 264 ? 9.939 -12.198 -10.083 1.00 51.59 264 GLU A O 1
ATOM 2146 N N . THR A 1 265 ? 8.436 -13.661 -9.351 1.00 42.38 265 THR A N 1
ATOM 2147 C CA . THR A 1 265 ? 8.932 -13.756 -7.969 1.00 42.38 265 THR A CA 1
ATOM 2148 C C . THR A 1 265 ? 8.518 -15.093 -7.344 1.00 42.38 265 THR A C 1
ATOM 2150 O O . THR A 1 265 ? 7.555 -15.134 -6.585 1.00 42.38 265 THR A O 1
ATOM 2153 N N . ALA A 1 266 ? 9.293 -16.141 -7.658 1.00 28.22 266 ALA A N 1
ATOM 2154 C CA . ALA A 1 266 ? 9.419 -17.471 -7.032 1.00 28.22 266 ALA A CA 1
ATOM 2155 C C . ALA A 1 266 ? 8.166 -18.127 -6.395 1.00 28.22 266 ALA A C 1
ATOM 2157 O O . ALA A 1 266 ? 7.644 -17.656 -5.382 1.00 28.22 266 ALA A O 1
ATOM 2158 N N . GLY A 1 267 ? 7.809 -19.301 -6.940 1.00 37.19 267 GLY A N 1
ATOM 2159 C CA . GLY A 1 267 ? 6.766 -20.235 -6.485 1.00 37.19 267 GLY A CA 1
ATOM 2160 C C . GLY A 1 267 ? 5.743 -20.519 -7.590 1.00 37.19 267 GLY A C 1
ATOM 2161 O O . GLY A 1 267 ? 4.854 -19.704 -7.799 1.00 37.19 267 GLY A O 1
ATOM 2162 N N . GLN A 1 268 ? 5.912 -21.598 -8.360 1.00 34.56 268 GLN A N 1
ATOM 2163 C CA . GLN A 1 268 ? 4.965 -22.026 -9.401 1.00 34.56 268 GLN A CA 1
ATOM 2164 C C . GLN A 1 268 ? 4.033 -23.095 -8.827 1.00 34.56 268 GLN A C 1
ATOM 2166 O O . GLN A 1 268 ? 4.471 -24.230 -8.721 1.00 34.56 268 GLN A O 1
ATOM 2171 N N . HIS A 1 269 ? 2.773 -22.777 -8.526 1.00 31.42 269 HIS A N 1
ATOM 2172 C CA . HIS A 1 269 ? 1.711 -23.782 -8.392 1.00 31.42 269 HIS A CA 1
ATOM 2173 C C . HIS A 1 269 ? 0.360 -23.180 -8.804 1.00 31.42 269 HIS A C 1
ATOM 2175 O O . HIS A 1 269 ? 0.050 -22.045 -8.448 1.00 31.42 269 HIS A O 1
ATOM 2181 N N . TYR A 1 270 ? -0.408 -23.946 -9.582 1.00 36.91 270 TYR A N 1
ATOM 2182 C CA . TYR A 1 270 ? -1.853 -23.771 -9.756 1.00 36.91 270 TYR A CA 1
ATOM 2183 C C . TYR A 1 270 ? -2.555 -24.112 -8.435 1.00 36.91 270 TYR A C 1
ATOM 2185 O O . TYR A 1 270 ? -2.106 -25.018 -7.734 1.00 36.91 270 TYR A O 1
ATOM 2193 N N . ALA A 1 271 ? -3.688 -23.479 -8.145 1.00 25.11 271 ALA A N 1
ATOM 2194 C CA . ALA A 1 271 ? -4.642 -24.012 -7.177 1.00 25.11 271 ALA A CA 1
ATOM 2195 C C . ALA A 1 271 ? -6.073 -23.841 -7.712 1.00 25.11 271 ALA A C 1
ATOM 2197 O O . ALA A 1 271 ? -6.508 -22.702 -7.892 1.00 25.11 271 ALA A O 1
ATOM 2198 N N . PRO A 1 272 ? -6.818 -24.932 -7.966 1.00 33.12 272 PRO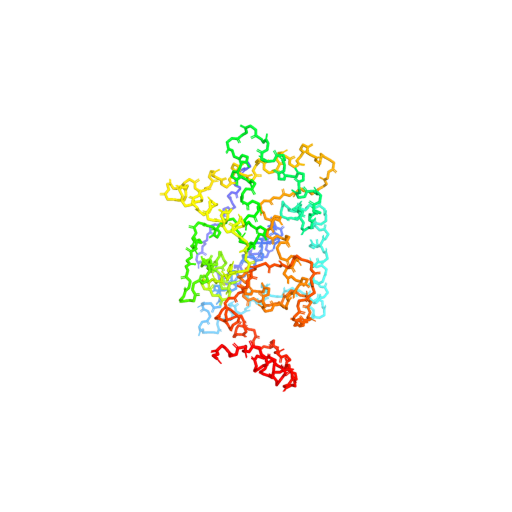 A N 1
ATOM 2199 C CA . PRO A 1 272 ? -8.269 -24.897 -8.005 1.00 33.12 272 PRO A CA 1
ATOM 2200 C C . PRO A 1 272 ? -8.875 -25.106 -6.603 1.00 33.12 272 PRO A C 1
ATOM 2202 O O . PRO A 1 272 ? -8.269 -25.706 -5.719 1.00 33.12 272 PRO A O 1
ATOM 2205 N N . ALA A 1 273 ? -10.081 -24.555 -6.443 1.00 32.94 273 ALA A N 1
ATOM 2206 C CA . ALA A 1 273 ? -11.103 -24.781 -5.413 1.00 32.94 273 ALA A CA 1
ATOM 2207 C C . ALA A 1 273 ? -10.659 -25.081 -3.959 1.00 32.94 273 ALA A C 1
ATOM 2209 O O . ALA A 1 273 ? -10.594 -26.214 -3.502 1.00 32.94 273 ALA A O 1
ATOM 2210 N N . TRP A 1 274 ? -10.524 -23.995 -3.193 1.00 40.41 274 TRP A N 1
ATOM 2211 C CA . TRP A 1 274 ? -11.094 -23.822 -1.848 1.00 40.41 274 TRP A CA 1
ATOM 2212 C C . TRP A 1 274 ? -10.853 -24.935 -0.804 1.00 40.41 274 TRP A C 1
ATOM 2214 O O . TRP A 1 274 ? -11.701 -25.786 -0.558 1.00 40.41 274 TRP A O 1
ATOM 2224 N N . SER A 1 275 ? -9.769 -24.820 -0.032 1.00 27.23 275 SER A N 1
ATOM 2225 C CA . SER A 1 275 ? -9.712 -25.426 1.305 1.00 27.23 275 SER A CA 1
ATOM 2226 C C . SER A 1 275 ? -10.168 -24.400 2.346 1.00 27.23 275 SER A C 1
ATOM 2228 O O . SER A 1 275 ? -9.519 -23.371 2.557 1.00 27.23 275 SER A O 1
ATOM 2230 N N . GLY A 1 276 ? -11.310 -24.661 2.982 1.00 30.75 276 GLY A N 1
ATOM 2231 C CA . GLY A 1 276 ? -11.887 -23.822 4.025 1.00 30.75 276 GLY A CA 1
ATOM 2232 C C . GLY A 1 276 ? -10.922 -23.574 5.186 1.00 30.75 276 GLY A C 1
ATOM 2233 O O . GLY A 1 276 ? -10.613 -24.484 5.947 1.00 30.75 276 GLY A O 1
ATOM 2234 N N . ARG A 1 277 ? -10.461 -22.322 5.295 1.00 30.31 277 ARG A N 1
ATOM 2235 C CA . ARG A 1 277 ? -10.133 -21.548 6.511 1.00 30.31 277 ARG A CA 1
ATOM 2236 C C . ARG A 1 277 ? -9.646 -20.156 6.058 1.00 30.31 277 ARG A C 1
ATOM 2238 O O . ARG A 1 277 ? -8.459 -19.936 5.874 1.00 30.31 277 ARG A O 1
ATOM 2245 N N . GLY A 1 278 ? -10.581 -19.221 5.852 1.00 41.31 278 GLY A N 1
ATOM 2246 C CA . GLY A 1 278 ? -10.295 -17.774 5.793 1.00 41.31 278 GLY A CA 1
ATOM 2247 C C . GLY A 1 278 ? -9.502 -17.254 4.585 1.00 41.31 278 GLY A C 1
ATOM 2248 O O . GLY A 1 278 ? -8.526 -16.536 4.774 1.00 41.31 278 GLY A O 1
ATOM 2249 N N . GLY A 1 279 ? -9.914 -17.597 3.361 1.00 56.03 279 GLY A N 1
ATOM 2250 C CA . GLY A 1 279 ? -9.270 -17.109 2.137 1.00 56.03 279 GLY A CA 1
ATOM 2251 C C . GLY A 1 279 ? -9.364 -15.590 1.913 1.00 56.03 279 GLY A C 1
ATOM 2252 O O . GLY A 1 279 ? -10.231 -14.921 2.478 1.00 56.03 279 GLY A O 1
ATOM 2253 N N . LEU A 1 280 ? -8.491 -15.044 1.058 1.00 66.94 280 LEU A N 1
ATOM 2254 C CA . LEU A 1 280 ? -8.599 -13.671 0.559 1.00 66.94 280 LEU A CA 1
ATOM 2255 C C . LEU A 1 280 ? -9.939 -13.492 -0.167 1.00 66.94 280 LEU A C 1
ATOM 2257 O O . LEU A 1 280 ? -10.199 -14.157 -1.163 1.00 66.94 280 LEU A O 1
ATOM 2261 N N . GLY A 1 281 ? -10.788 -12.589 0.327 1.00 80.56 281 GLY A N 1
ATOM 2262 C CA . GLY A 1 281 ? -12.093 -12.286 -0.274 1.00 80.56 281 GLY A CA 1
ATOM 2263 C C . GLY A 1 281 ? -12.028 -11.333 -1.473 1.00 80.56 281 GLY A C 1
ATOM 2264 O O . GLY A 1 281 ? -13.016 -10.659 -1.748 1.00 80.56 281 GLY A O 1
ATOM 2265 N N . VAL A 1 282 ? -10.871 -11.230 -2.139 1.00 87.50 282 VAL A N 1
ATOM 2266 C CA . VAL A 1 282 ? -10.662 -10.351 -3.297 1.00 87.50 282 VAL A CA 1
ATOM 2267 C C . VAL A 1 282 ? -10.043 -11.100 -4.470 1.00 87.50 282 VAL A C 1
ATOM 2269 O O . VAL A 1 282 ? -9.159 -11.936 -4.285 1.00 87.50 282 VAL A O 1
ATOM 2272 N N . GLU A 1 283 ? -10.480 -10.761 -5.680 1.00 89.31 283 GLU A N 1
ATOM 2273 C CA . GLU A 1 283 ? -10.077 -11.424 -6.927 1.00 89.31 283 GLU A CA 1
ATOM 2274 C C . GLU A 1 283 ? -9.711 -10.369 -7.992 1.00 89.31 283 GLU A C 1
ATOM 2276 O O . GLU A 1 283 ? -10.316 -9.295 -8.012 1.00 89.31 283 GLU A O 1
ATOM 2281 N N . PRO A 1 284 ? -8.711 -10.597 -8.864 1.00 89.94 284 PRO A N 1
ATOM 2282 C CA . PRO A 1 284 ? -8.396 -9.655 -9.937 1.00 89.94 284 PRO A CA 1
ATOM 2283 C C . PRO A 1 284 ? -9.387 -9.794 -11.100 1.00 89.94 284 PRO A C 1
ATOM 2285 O O . PRO A 1 284 ? -9.929 -10.870 -11.340 1.00 89.94 284 PRO A O 1
ATOM 2288 N N . SER A 1 285 ? -9.583 -8.728 -11.879 1.00 87.81 285 SER A N 1
ATOM 2289 C CA . SER A 1 285 ? -10.386 -8.826 -13.104 1.00 87.81 285 SER A CA 1
ATOM 2290 C C . SER A 1 285 ? -9.716 -9.703 -14.172 1.00 87.81 285 SER A C 1
ATOM 2292 O O . SER A 1 285 ? -8.487 -9.735 -14.287 1.00 87.81 285 SER A O 1
ATOM 2294 N N . GLN A 1 286 ? -10.513 -10.348 -15.033 1.00 84.75 286 GLN A N 1
ATOM 2295 C CA . GLN A 1 286 ? -9.980 -11.126 -16.161 1.00 84.75 286 GLN A CA 1
ATOM 2296 C C . GLN A 1 286 ? -9.121 -10.266 -17.103 1.00 84.75 286 GLN A C 1
ATOM 2298 O O . GLN A 1 286 ? -8.111 -10.729 -17.633 1.00 84.75 286 GLN A O 1
ATOM 2303 N N . LYS A 1 287 ? -9.479 -8.984 -17.257 1.00 86.25 287 LYS A N 1
ATOM 2304 C CA . LYS A 1 287 ? -8.696 -7.995 -18.007 1.00 86.25 287 LYS A CA 1
ATOM 2305 C C . LYS A 1 287 ? -7.285 -7.836 -17.434 1.00 86.25 287 LYS A C 1
ATOM 2307 O O . LYS A 1 287 ? -6.321 -7.823 -18.197 1.00 86.25 287 LYS A O 1
ATOM 2312 N N . ASP A 1 288 ? -7.152 -7.752 -16.111 1.00 85.81 288 ASP A N 1
ATOM 2313 C CA . ASP A 1 288 ? -5.853 -7.627 -15.441 1.00 85.81 288 ASP A CA 1
ATOM 2314 C C . ASP A 1 288 ? -5.009 -8.898 -15.572 1.00 85.81 288 ASP A C 1
ATOM 2316 O O . ASP A 1 288 ? -3.813 -8.812 -15.847 1.00 85.81 288 ASP A O 1
ATOM 2320 N N . ILE A 1 289 ? -5.631 -10.074 -15.440 1.00 85.75 289 ILE A N 1
ATOM 2321 C CA . ILE A 1 289 ? -4.967 -11.370 -15.658 1.00 85.75 289 ILE A CA 1
ATOM 2322 C C . ILE A 1 289 ? -4.401 -11.433 -17.079 1.00 85.75 289 ILE A C 1
ATOM 2324 O O . ILE A 1 289 ? -3.221 -11.735 -17.272 1.00 85.75 289 ILE A O 1
ATOM 2328 N N . ASN A 1 290 ? -5.226 -11.101 -18.074 1.00 83.75 290 ASN A N 1
ATOM 2329 C CA . ASN A 1 290 ? -4.818 -11.105 -19.473 1.00 83.75 290 ASN A CA 1
ATOM 2330 C C . ASN A 1 290 ? -3.673 -10.114 -19.712 1.00 83.75 290 ASN A C 1
ATOM 2332 O O . ASN A 1 290 ? -2.698 -10.473 -20.365 1.00 83.75 290 ASN A O 1
ATOM 2336 N N . ALA A 1 291 ? -3.737 -8.905 -19.152 1.00 83.94 291 ALA A N 1
ATOM 2337 C CA . ALA A 1 291 ? -2.674 -7.910 -19.285 1.00 83.94 291 ALA A CA 1
ATOM 2338 C C . ALA A 1 291 ? -1.330 -8.385 -18.697 1.00 83.94 291 ALA A C 1
ATOM 2340 O O . ALA A 1 291 ? -0.276 -8.142 -19.288 1.00 83.94 291 ALA A O 1
ATOM 2341 N N . VAL A 1 292 ? -1.347 -9.112 -17.573 1.00 82.75 292 VAL A N 1
ATOM 2342 C CA . VAL A 1 292 ? -0.135 -9.741 -17.021 1.00 82.75 292 VAL A CA 1
ATOM 2343 C C . VAL A 1 292 ? 0.400 -10.820 -17.967 1.00 82.75 292 VAL A C 1
ATOM 2345 O O . VAL A 1 292 ? 1.600 -10.834 -18.238 1.00 82.75 292 VAL A O 1
ATOM 2348 N N . LEU A 1 293 ? -0.461 -11.694 -18.500 1.00 81.94 293 LEU A N 1
ATOM 2349 C CA . LEU A 1 293 ? -0.054 -12.755 -19.432 1.00 81.94 293 LEU A CA 1
ATOM 2350 C C . LEU A 1 293 ? 0.563 -12.191 -20.719 1.00 81.94 293 LEU A C 1
ATOM 2352 O O . LEU A 1 293 ? 1.620 -12.657 -21.133 1.00 81.94 293 LEU A O 1
ATOM 2356 N N . HIS A 1 294 ? -0.032 -11.146 -21.302 1.00 81.56 294 HIS A N 1
ATOM 2357 C CA . HIS A 1 294 ? 0.493 -10.497 -22.511 1.00 81.56 294 HIS A CA 1
ATOM 2358 C C . HIS A 1 294 ? 1.910 -9.945 -22.307 1.00 81.56 294 HIS A C 1
ATOM 2360 O O . HIS A 1 294 ? 2.748 -10.051 -23.196 1.00 81.56 294 HIS A O 1
ATOM 2366 N N . ARG A 1 295 ? 2.213 -9.399 -21.122 1.00 78.00 295 ARG A N 1
ATOM 2367 C CA . ARG A 1 295 ? 3.566 -8.922 -20.782 1.00 78.00 295 ARG A CA 1
ATOM 2368 C C . ARG A 1 295 ? 4.555 -10.039 -20.443 1.00 78.00 295 ARG A C 1
ATOM 2370 O O . ARG A 1 295 ? 5.749 -9.774 -20.345 1.00 78.00 295 ARG A O 1
ATOM 2377 N N . ASN A 1 296 ? 4.082 -11.266 -20.228 1.00 76.00 296 ASN A N 1
ATOM 2378 C CA . ASN A 1 296 ? 4.900 -12.405 -19.813 1.00 76.00 296 ASN A CA 1
ATOM 2379 C C . ASN A 1 296 ? 4.596 -13.637 -20.702 1.00 76.00 296 ASN A C 1
ATOM 2381 O O . ASN A 1 296 ? 4.152 -14.662 -20.181 1.00 76.00 296 ASN A O 1
ATOM 2385 N N . PRO A 1 297 ? 4.850 -13.581 -22.029 1.00 60.84 297 PRO A N 1
ATOM 2386 C CA . PRO A 1 297 ? 4.434 -14.618 -22.988 1.00 60.84 297 PRO A CA 1
ATOM 2387 C C . PRO A 1 297 ? 5.099 -15.990 -22.764 1.00 60.84 297 PRO A C 1
ATOM 2389 O O . PRO A 1 297 ? 4.574 -17.013 -23.195 1.00 60.84 297 PRO A O 1
ATOM 2392 N N . GLY A 1 298 ? 6.231 -16.038 -22.049 1.00 59.34 298 GLY A N 1
ATOM 2393 C CA . GLY A 1 298 ? 6.894 -17.285 -21.642 1.00 59.34 298 GLY A CA 1
ATOM 2394 C C . GLY A 1 298 ? 6.219 -18.016 -20.472 1.00 59.34 298 GLY A C 1
ATOM 2395 O O . GLY A 1 298 ? 6.591 -19.147 -20.156 1.00 59.34 298 GLY A O 1
ATOM 2396 N N . PHE A 1 299 ? 5.226 -17.405 -19.820 1.00 57.56 299 PHE A N 1
ATOM 2397 C CA . PHE A 1 299 ? 4.489 -18.012 -18.714 1.00 57.56 299 PHE A CA 1
ATOM 2398 C C . PHE A 1 299 ? 3.384 -18.924 -19.273 1.00 57.56 299 PHE A C 1
ATOM 2400 O O . PHE A 1 299 ? 2.248 -18.506 -19.490 1.00 57.56 299 PHE A O 1
ATOM 2407 N N . ARG A 1 300 ? 3.717 -20.192 -19.556 1.00 49.47 300 ARG A N 1
ATOM 2408 C CA . ARG A 1 300 ? 2.737 -21.171 -20.056 1.00 49.47 300 ARG A CA 1
ATOM 2409 C C . ARG A 1 300 ? 1.684 -21.475 -18.985 1.00 49.47 300 ARG A C 1
ATOM 2411 O O . ARG A 1 300 ? 2.008 -22.024 -17.931 1.00 49.47 300 ARG A O 1
ATOM 2418 N N . ARG A 1 301 ? 0.408 -21.205 -19.288 1.00 46.31 301 ARG A N 1
ATOM 2419 C CA . ARG A 1 301 ? -0.716 -21.876 -18.617 1.00 46.31 301 ARG A CA 1
ATOM 2420 C C . ARG A 1 301 ? -0.562 -23.379 -18.858 1.00 46.31 301 ARG A C 1
ATOM 2422 O O . ARG A 1 301 ? -0.522 -23.804 -20.008 1.00 46.31 301 ARG A O 1
ATOM 2429 N N . ARG A 1 302 ? -0.486 -24.198 -17.805 1.00 37.19 302 ARG A N 1
ATOM 2430 C CA . ARG A 1 302 ? -0.826 -25.619 -17.961 1.00 37.19 302 ARG A CA 1
ATOM 2431 C C . ARG A 1 302 ? -2.336 -25.689 -18.159 1.00 37.19 302 ARG A C 1
ATOM 2433 O O . ARG A 1 302 ? -3.080 -25.122 -17.360 1.00 37.19 302 ARG A O 1
ATOM 2440 N N . SER A 1 303 ? -2.761 -26.305 -19.253 1.00 34.12 303 SER A N 1
ATOM 2441 C CA . SER A 1 303 ? -4.152 -26.662 -19.509 1.00 34.12 303 SER A CA 1
ATOM 2442 C C . SER A 1 303 ? -4.656 -27.518 -18.348 1.00 34.12 303 SER A C 1
ATOM 2444 O O . SER A 1 303 ? -4.051 -28.541 -18.027 1.00 34.12 303 SER A O 1
ATOM 2446 N N . SER A 1 304 ? -5.730 -27.085 -17.691 1.00 37.28 304 SER A N 1
ATOM 2447 C CA . SER A 1 304 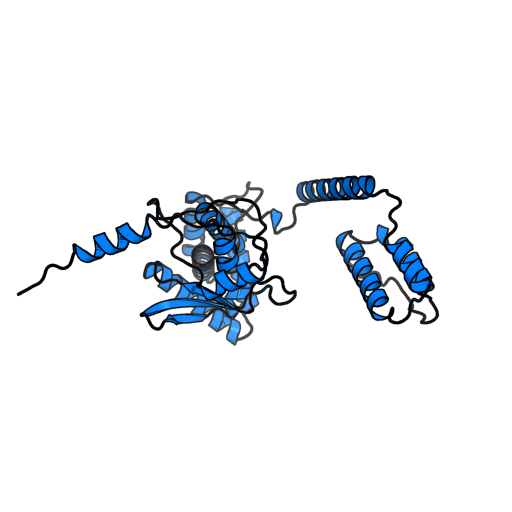? -6.539 -27.973 -16.861 1.00 37.28 304 SER A CA 1
ATOM 2448 C C . SER A 1 304 ? -7.088 -29.075 -17.764 1.00 37.28 304 SER A C 1
ATOM 2450 O O . SER A 1 304 ? -7.599 -28.782 -18.844 1.00 37.28 304 SER A O 1
ATOM 2452 N N . ASN A 1 305 ? -6.946 -30.334 -17.350 1.00 30.73 305 ASN A N 1
ATOM 2453 C CA . ASN A 1 305 ? -7.622 -31.445 -18.010 1.00 30.73 305 ASN A CA 1
ATOM 2454 C C . ASN A 1 305 ? -9.116 -31.114 -18.121 1.00 30.73 305 ASN A C 1
ATOM 2456 O O . ASN A 1 305 ? -9.770 -30.813 -17.125 1.00 30.73 305 ASN A O 1
ATOM 2460 N N . SER A 1 306 ? -9.637 -31.203 -19.338 1.00 32.66 306 SER A N 1
ATOM 2461 C CA . SER A 1 306 ? -11.018 -30.963 -19.767 1.00 32.66 306 SER A CA 1
ATOM 2462 C C . SER A 1 306 ? -12.046 -31.963 -19.205 1.00 32.66 306 SER A C 1
ATOM 2464 O O . SER A 1 306 ? -13.087 -32.180 -19.811 1.00 32.66 306 SER A O 1
ATOM 2466 N N . ALA A 1 307 ? -11.759 -32.596 -18.065 1.00 34.34 307 ALA A N 1
ATOM 2467 C CA . ALA A 1 307 ? -12.601 -33.622 -17.448 1.00 34.34 307 ALA A CA 1
ATOM 2468 C C . ALA A 1 307 ? -13.401 -33.113 -16.231 1.00 34.34 307 ALA A C 1
ATOM 2470 O O . ALA A 1 307 ? -14.310 -33.803 -15.776 1.00 34.34 307 ALA A O 1
ATOM 2471 N N . GLU A 1 308 ? -13.089 -31.927 -15.691 1.00 38.44 308 GLU A N 1
ATOM 2472 C CA . GLU A 1 308 ? -13.834 -31.348 -14.556 1.00 38.44 308 GLU A CA 1
ATOM 2473 C C . GLU A 1 308 ? -14.977 -30.408 -14.971 1.00 38.44 308 GLU A C 1
ATOM 2475 O O . GLU A 1 308 ? -15.951 -30.309 -14.227 1.00 38.44 308 GLU A O 1
ATOM 2480 N N . ASP A 1 309 ? -14.939 -29.808 -16.169 1.00 33.22 309 ASP A N 1
ATOM 2481 C CA . ASP A 1 309 ? -16.026 -28.933 -16.655 1.00 33.22 309 ASP A CA 1
ATOM 2482 C C . ASP A 1 309 ? -17.329 -29.706 -16.913 1.00 33.22 309 ASP A C 1
ATOM 2484 O O . ASP A 1 309 ? -18.420 -29.200 -16.662 1.00 33.22 309 ASP A O 1
ATOM 2488 N N . THR A 1 310 ? -17.238 -30.983 -17.293 1.00 32.28 310 THR A N 1
ATOM 2489 C CA . THR A 1 310 ? -18.422 -31.825 -17.528 1.00 32.28 310 THR A CA 1
ATOM 2490 C C . THR A 1 310 ? -19.171 -32.165 -16.231 1.00 32.28 310 THR A C 1
ATOM 2492 O O . THR A 1 310 ? -20.365 -32.446 -16.263 1.00 32.28 310 THR A O 1
ATOM 2495 N N . ARG A 1 311 ? -18.514 -32.103 -15.061 1.00 31.88 311 ARG A N 1
ATOM 2496 C CA . ARG A 1 311 ? -19.149 -32.417 -13.765 1.00 31.88 311 ARG A CA 1
ATOM 2497 C C . ARG A 1 311 ? -19.862 -31.231 -13.122 1.00 31.88 311 ARG A C 1
ATOM 2499 O O . ARG A 1 311 ? -20.737 -31.445 -12.284 1.00 31.88 311 ARG A O 1
ATOM 2506 N N . VAL A 1 312 ? -19.514 -29.998 -13.492 1.00 37.12 312 VAL A N 1
ATOM 2507 C CA . VAL A 1 312 ? -20.170 -28.799 -12.945 1.00 37.12 312 VAL A CA 1
ATOM 2508 C C . VAL A 1 312 ? -21.514 -28.560 -13.636 1.00 37.12 312 VAL A C 1
ATOM 2510 O O . VAL A 1 312 ? -22.490 -28.241 -12.956 1.00 37.12 312 VAL A O 1
ATOM 2513 N N . GLU A 1 313 ? -21.618 -28.821 -14.942 1.00 32.84 313 GLU A N 1
ATOM 2514 C CA . GLU A 1 313 ? -22.898 -28.735 -15.663 1.00 32.84 313 GLU A CA 1
ATOM 2515 C C . GLU A 1 313 ? -23.898 -29.818 -15.220 1.00 32.84 313 GLU A C 1
ATOM 2517 O O . GLU A 1 313 ? -25.084 -29.532 -15.036 1.00 32.84 313 GLU A O 1
ATOM 2522 N N . GLU A 1 314 ? -23.430 -31.034 -14.914 1.00 33.22 314 GLU A N 1
ATOM 2523 C CA . GLU A 1 314 ? -24.310 -32.114 -14.443 1.00 33.22 314 GLU A CA 1
ATOM 2524 C C . GLU A 1 314 ? -24.848 -31.880 -13.014 1.00 33.22 314 GLU A C 1
ATOM 2526 O O . GLU A 1 314 ? -25.923 -32.368 -12.655 1.00 33.22 314 GLU A O 1
ATOM 2531 N N . PHE A 1 315 ? -24.139 -31.093 -12.194 1.00 33.41 315 PHE A N 1
ATOM 2532 C CA . PHE A 1 315 ? -24.557 -30.771 -10.824 1.00 33.41 315 PHE A CA 1
ATOM 2533 C C . PHE A 1 315 ? -25.559 -29.606 -10.763 1.00 33.41 315 PHE A C 1
ATOM 2535 O O . PHE A 1 315 ? -26.429 -29.588 -9.889 1.00 33.41 315 PHE A O 1
ATOM 2542 N N . VAL A 1 316 ? -25.490 -28.660 -11.708 1.00 38.66 316 VAL A N 1
ATOM 2543 C CA . VAL A 1 316 ? -26.452 -27.547 -11.819 1.00 38.66 316 VAL A CA 1
ATOM 2544 C C . VAL A 1 316 ? -27.810 -28.035 -12.343 1.00 38.66 316 VAL A C 1
ATOM 2546 O O . VAL A 1 316 ? -28.845 -27.543 -11.897 1.00 38.66 316 VAL A O 1
ATOM 2549 N N . SER A 1 317 ? -27.841 -29.081 -13.178 1.00 37.25 317 SER A N 1
ATOM 2550 C CA . SER A 1 317 ? -29.093 -29.662 -13.692 1.00 37.25 317 SER A CA 1
ATOM 2551 C C . SER A 1 317 ? -29.917 -30.447 -12.655 1.00 37.25 317 SER A C 1
ATOM 2553 O O . SER A 1 317 ? -31.086 -30.732 -12.911 1.00 37.25 317 SER A O 1
ATOM 2555 N N . ARG A 1 318 ? -29.356 -30.823 -11.493 1.00 42.69 318 ARG A N 1
ATOM 2556 C CA . ARG A 1 318 ? -30.036 -31.678 -10.491 1.00 42.69 318 ARG A CA 1
ATOM 2557 C C . ARG A 1 318 ? -30.597 -30.922 -9.275 1.00 42.69 318 ARG A C 1
ATOM 2559 O O . ARG A 1 318 ? -31.006 -31.556 -8.305 1.00 42.69 318 ARG A O 1
ATOM 2566 N N . ARG A 1 319 ? -30.621 -29.581 -9.288 1.00 37.38 319 ARG A N 1
ATOM 2567 C CA . ARG A 1 319 ? -31.110 -28.751 -8.160 1.00 37.38 319 ARG A CA 1
ATOM 2568 C C . ARG A 1 319 ? -32.147 -27.686 -8.530 1.00 37.38 319 ARG A C 1
ATOM 2570 O O . ARG A 1 319 ? -32.236 -26.661 -7.858 1.00 37.38 319 ARG A O 1
ATOM 2577 N N . THR A 1 320 ? -32.986 -27.945 -9.523 1.00 37.25 320 THR A N 1
ATOM 2578 C CA . THR A 1 320 ? -34.263 -27.236 -9.682 1.00 37.25 320 THR A CA 1
ATOM 2579 C C . THR A 1 320 ? -35.380 -28.093 -9.081 1.00 37.25 320 THR A C 1
ATOM 2581 O O . THR A 1 320 ? -35.785 -29.073 -9.704 1.00 37.25 320 THR A O 1
ATOM 2584 N N . PRO A 1 321 ? -35.912 -27.771 -7.887 1.00 36.44 321 PRO A N 1
ATOM 2585 C CA . PRO A 1 321 ? -37.237 -28.230 -7.515 1.00 36.44 321 PRO A CA 1
ATOM 2586 C C . PRO A 1 321 ? -38.233 -27.397 -8.324 1.00 36.44 321 PRO A C 1
ATOM 2588 O O . PRO A 1 321 ? -38.416 -26.206 -8.069 1.00 36.44 321 PRO A O 1
ATOM 2591 N N . GLY A 1 322 ? -38.829 -28.014 -9.342 1.00 34.09 322 GLY A N 1
ATOM 2592 C CA . GLY A 1 322 ? -40.004 -27.469 -10.004 1.00 34.09 322 GLY A CA 1
ATOM 2593 C C . GLY A 1 322 ? -41.163 -27.453 -9.017 1.00 34.09 322 GLY A C 1
ATOM 2594 O O . GLY A 1 322 ? -41.681 -28.499 -8.641 1.00 34.09 322 GLY A O 1
ATOM 2595 N N . SER A 1 323 ? -41.543 -26.254 -8.590 1.00 37.38 323 SER A N 1
ATOM 2596 C CA . SER A 1 323 ? -42.870 -25.960 -8.084 1.00 37.38 323 SER A CA 1
ATOM 2597 C C . SER A 1 323 ? -43.848 -25.923 -9.258 1.00 37.38 323 SER A C 1
ATOM 2599 O O . SER A 1 323 ? -43.781 -25.029 -10.104 1.00 37.38 323 SER A O 1
ATOM 2601 N N . ARG A 1 324 ? -44.757 -26.894 -9.296 1.00 37.19 324 ARG A N 1
ATOM 2602 C CA . ARG A 1 324 ? -46.194 -26.710 -9.537 1.00 37.19 324 ARG A CA 1
ATOM 2603 C C . ARG A 1 324 ? -46.928 -27.998 -9.221 1.00 37.19 324 ARG A C 1
ATOM 2605 O O . ARG A 1 324 ? -46.453 -29.057 -9.682 1.00 37.19 324 ARG A O 1
#

Secondary structure (DSSP, 8-state):
-----------TT--HHHHHHHHHHHGGGS-HHHHHHHHHHHHHHHHHH-SS--HHHHHHHHHHH--S--HHHHHHHHHHHHHHHHHHHHHS--TTTSB-SS--HHHHHHHHHHHHT-SSTTHHHHHHHHHHHHHH---GGGGGT-EEEE-TTS-EEEEEE-TTGGGT-SSSSEEEEE-TTS-HHHHHHHHHHHHHHHHHHHTT-HHHHHHHHHHHHHHHHHHH-TT-S-B--HHHHHHHHHHHHHHHS-HHHHHHHHT-S---SS------S--SS---S-EE-HHHHHHHHHH-TT-PPPPPPTTSHHHHHHHHTT------

Solvent-accessible surface area (backbone atoms only — not comparable to full-atom values): 18409 Å² total; per-residue (Å²): 134,82,81,79,78,76,86,72,81,84,59,91,84,60,52,52,42,52,54,35,51,53,48,62,71,48,39,83,81,41,61,74,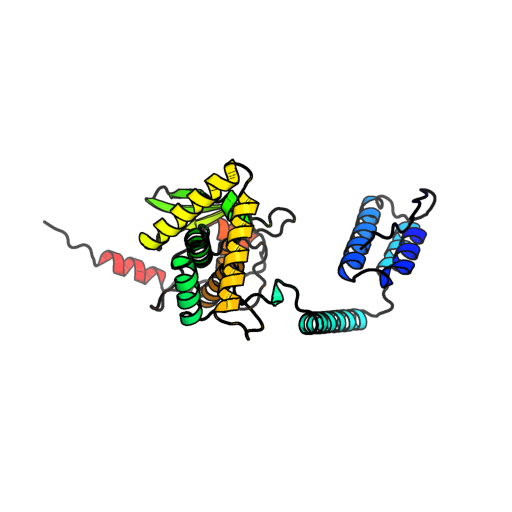69,56,37,50,52,52,52,52,50,53,51,49,53,46,63,70,67,56,82,72,83,51,65,50,48,54,50,14,49,43,62,71,65,60,62,97,52,59,74,67,47,48,51,51,46,52,49,49,51,50,47,50,49,52,48,49,43,68,78,57,54,51,79,76,68,33,40,32,58,74,74,54,70,70,57,49,52,52,52,39,51,56,24,58,70,36,91,51,89,47,13,54,59,32,35,34,46,34,51,35,15,34,68,60,36,53,55,81,80,27,49,66,61,42,44,78,48,69,46,100,85,71,37,39,32,37,41,30,46,32,86,41,50,91,73,72,48,19,42,46,63,61,36,44,34,37,38,62,67,44,53,69,72,56,50,48,39,40,52,56,39,46,53,55,40,40,61,28,42,79,69,73,40,39,64,57,57,51,52,52,24,42,50,48,45,40,54,53,39,42,71,77,41,72,86,53,88,47,45,57,44,62,65,23,22,21,32,41,27,52,50,54,37,62,74,60,41,27,39,53,56,39,17,28,56,65,44,30,26,63,54,90,70,87,72,92,51,86,63,82,84,84,81,95,76,86,74,82,40,52,44,53,38,71,68,39,41,50,39,27,45,70,66,36,74,85,66,74,79,78,79,76,75,86,72,59,68,66,55,54,59,61,56,62,73,74,70,73,82,81,87,126

Sequence (324 aa):
MAKTDVGLTWDAAQGPEQVARLFRKHEADWQAATARLYRAAIIYVFDQIESHGDVGIQKARRVLLTSNSSEETVSRLREQVREQRRDAKRRRPRTATQKVKRFSRKDTEELLKQLAGSRSTWGRPAARWFIAGYLTGLRPGEWQTARMHVDERGGFQLLVKNAKNTNDRAHSEHRTLSLTRLRDDQLRIIRLHLITVHTYASTGHFQDLYDACRQLVRRKADAIWPKRSRHPSLYTARHMFAADAKAMFDQVIVAALMGHASAETAGQHYAPAWSGRGGLGVEPSQKDINAVLHRNPGFRRRSSNSAEDTRVEEFVSRRTPGSR